Protein AF-A0A6P9AUV3-F1 (afdb_monomer_lite)

Secondary structure (DSSP, 8-state):
--TTTTHHHHHHHHHHHHHTTS-------------HHHHHHHHHHHHHHHHHTTT--HHHHGGGHHHHHHHHHHHH--S---HHHHHHHHHHHHHHHHHHHHTT-S--B-TTHHHHHHHHHHHHHT--SSHHHHHHHHHHHHHHHHHTTSBSPPPHHHHHHHHHHHHHHHHTSPP--------S-HHHHHHHHHHHHHHHHHHHHHHHHHHHHS-SHHHHHHHHHHHGGGGG-SSHHHHHHHHHHHHHHHHHHHHH----

Radius of gyration: 20.47 Å; chains: 1; bounding box: 52×48×57 Å

Structure (mmCIF, N/CA/C/O backbone):
data_AF-A0A6P9AUV3-F1
#
_entry.id   AF-A0A6P9AUV3-F1
#
loop_
_atom_site.group_PDB
_atom_site.id
_atom_site.type_symbol
_atom_site.label_atom_id
_atom_site.label_alt_id
_atom_site.label_comp_id
_atom_site.label_asym_id
_atom_site.label_entity_id
_atom_site.label_seq_id
_atom_site.pdbx_PDB_ins_code
_atom_site.Cartn_x
_atom_site.Cartn_y
_atom_site.Cartn_z
_atom_site.occupancy
_atom_site.B_iso_or_equiv
_atom_site.auth_seq_id
_atom_site.auth_comp_id
_atom_site.auth_asym_id
_atom_site.auth_atom_id
_atom_site.pdbx_PDB_model_num
ATOM 1 N N . MET A 1 1 ? -21.462 -16.518 15.913 1.00 42.53 1 MET A N 1
ATOM 2 C CA . MET A 1 1 ? -22.377 -15.379 15.679 1.00 42.53 1 MET A CA 1
ATOM 3 C C . MET A 1 1 ? -22.571 -14.460 16.889 1.00 42.53 1 MET A C 1
ATOM 5 O O . MET A 1 1 ? -23.039 -13.360 16.674 1.00 42.53 1 MET A O 1
ATOM 9 N N . VAL A 1 2 ? -22.185 -14.830 18.122 1.00 44.25 2 VAL A N 1
ATOM 10 C CA . VAL A 1 2 ? -22.390 -13.978 19.323 1.00 44.25 2 VAL A CA 1
ATOM 11 C C . VAL A 1 2 ? -21.278 -12.927 19.534 1.00 44.25 2 VAL A C 1
ATOM 13 O O . VAL A 1 2 ? -21.479 -11.948 20.236 1.00 44.25 2 VAL A O 1
ATOM 16 N N . ALA A 1 3 ? -20.114 -13.081 18.890 1.00 48.34 3 ALA A N 1
ATOM 17 C CA . ALA A 1 3 ? -18.963 -12.196 19.107 1.00 48.34 3 ALA A CA 1
ATOM 18 C C . ALA A 1 3 ? -19.133 -10.762 18.556 1.00 48.34 3 ALA A C 1
ATOM 20 O O . ALA A 1 3 ? -18.454 -9.861 19.034 1.00 48.34 3 ALA A O 1
ATOM 21 N N . PHE A 1 4 ? -20.030 -10.535 17.586 1.00 56.06 4 PHE A N 1
ATOM 22 C CA . PHE A 1 4 ? -20.146 -9.236 16.901 1.00 56.06 4 PHE A CA 1
ATOM 23 C C . PHE A 1 4 ? -21.114 -8.254 17.556 1.00 56.06 4 PHE A C 1
ATOM 25 O O . PHE A 1 4 ? -20.989 -7.057 17.327 1.00 56.06 4 PHE A O 1
ATOM 32 N N . CYS A 1 5 ? -22.006 -8.721 18.435 1.00 60.81 5 CYS A N 1
ATOM 33 C CA . CYS A 1 5 ? -22.911 -7.836 19.172 1.00 60.81 5 CYS A CA 1
ATOM 34 C C . CYS A 1 5 ? -22.163 -6.897 20.132 1.00 60.81 5 CYS A C 1
ATOM 36 O O . CYS A 1 5 ? -22.656 -5.814 20.418 1.00 60.81 5 CYS A O 1
ATOM 38 N N . HIS A 1 6 ? -20.967 -7.292 20.581 1.00 71.31 6 HIS A N 1
ATOM 39 C CA . HIS A 1 6 ? -20.165 -6.544 21.553 1.00 71.31 6 HIS A CA 1
ATOM 40 C C . HIS A 1 6 ? -19.082 -5.664 20.921 1.00 71.31 6 HIS A C 1
ATOM 42 O O . HIS A 1 6 ? -18.283 -5.052 21.627 1.00 71.31 6 HIS A O 1
ATOM 48 N N . LEU A 1 7 ? -19.014 -5.606 19.587 1.00 78.00 7 LEU A N 1
ATOM 49 C CA . LEU A 1 7 ? -17.967 -4.865 18.890 1.00 78.00 7 LEU A CA 1
ATOM 50 C C . LEU A 1 7 ? -17.960 -3.362 19.249 1.00 78.00 7 LEU A C 1
ATOM 52 O O . LEU A 1 7 ? -16.881 -2.858 19.554 1.00 78.00 7 LEU A O 1
ATOM 56 N N . PRO A 1 8 ? -19.105 -2.650 19.318 1.00 80.19 8 PRO A N 1
ATOM 57 C CA . PRO A 1 8 ? -19.121 -1.252 19.756 1.00 80.19 8 PRO A CA 1
ATOM 58 C C . PRO A 1 8 ? -18.608 -1.065 21.190 1.00 80.19 8 PRO A C 1
ATOM 60 O O . PRO A 1 8 ? -17.829 -0.156 21.453 1.00 80.19 8 PRO A O 1
ATOM 63 N N . GLU A 1 9 ? -18.983 -1.957 22.109 1.00 80.75 9 GLU A N 1
ATOM 64 C CA . GLU A 1 9 ? -18.570 -1.894 23.518 1.00 80.75 9 GLU A CA 1
ATOM 65 C C . GLU A 1 9 ? -17.063 -2.138 23.676 1.00 80.75 9 GLU A C 1
ATOM 67 O O . GLU A 1 9 ? -16.396 -1.457 24.453 1.00 80.75 9 GLU A O 1
ATOM 72 N N . ILE A 1 10 ? -16.501 -3.067 22.895 1.00 82.56 10 ILE A N 1
ATOM 73 C CA . ILE A 1 10 ? -15.054 -3.305 22.844 1.00 82.56 10 ILE A CA 1
ATOM 74 C C . ILE A 1 10 ? -14.325 -2.055 22.341 1.00 82.56 10 ILE A C 1
ATOM 76 O O . ILE A 1 10 ? -13.297 -1.686 22.906 1.00 82.56 10 ILE A O 1
ATOM 80 N N . LEU A 1 11 ? -14.841 -1.400 21.297 1.00 82.38 11 LEU A N 1
ATOM 81 C CA . LEU A 1 11 ? -14.224 -0.192 20.746 1.00 82.38 11 LEU A CA 1
ATOM 82 C C . LEU A 1 11 ? -14.247 0.969 21.744 1.00 82.38 11 LEU A C 1
ATOM 84 O O . LEU A 1 11 ? -13.236 1.654 21.869 1.00 82.38 11 LEU A O 1
ATOM 88 N N . GLU A 1 12 ? -15.334 1.148 22.496 1.00 84.00 12 GLU A N 1
ATOM 89 C CA . GLU A 1 12 ? -15.397 2.158 23.561 1.00 84.00 12 GLU A CA 1
ATOM 90 C C . GLU A 1 12 ? -14.357 1.892 24.657 1.00 84.00 12 GLU A C 1
ATOM 92 O O . GLU A 1 12 ? -13.597 2.790 25.013 1.00 84.00 12 GLU A O 1
ATOM 97 N N . VAL A 1 13 ? -14.217 0.645 25.124 1.00 83.31 13 VAL A N 1
ATOM 98 C CA . VAL A 1 13 ? -13.195 0.290 26.129 1.00 83.31 13 VAL A CA 1
ATOM 99 C C . VAL A 1 13 ? -11.775 0.533 25.607 1.00 83.31 13 VAL A C 1
ATOM 101 O O . VAL A 1 13 ? -10.914 1.031 26.338 1.00 83.31 13 VAL A O 1
ATOM 104 N N . LEU A 1 14 ? -11.503 0.197 24.341 1.00 83.75 14 LEU A N 1
ATOM 105 C CA . LEU A 1 14 ? -10.200 0.460 23.725 1.00 83.75 14 LEU A CA 1
ATOM 106 C C . LEU A 1 14 ? -9.928 1.965 23.606 1.00 83.75 14 LEU A C 1
ATOM 108 O O . LEU A 1 14 ? -8.799 2.405 23.844 1.00 83.75 14 LEU A O 1
ATOM 112 N N . LYS A 1 15 ? -10.955 2.753 23.283 1.00 82.44 15 LYS A N 1
ATOM 113 C CA . LYS A 1 15 ? -10.867 4.206 23.142 1.00 82.44 15 LYS A CA 1
ATOM 114 C C . LYS A 1 15 ? -10.626 4.886 24.486 1.00 82.44 15 LYS A C 1
ATOM 116 O O . LYS A 1 15 ? -9.736 5.727 24.607 1.00 82.44 15 LYS A O 1
ATOM 121 N N . GLU A 1 16 ? -11.339 4.471 25.530 1.00 82.12 16 GLU A N 1
ATOM 122 C CA . GLU A 1 16 ? -11.089 4.920 26.901 1.00 82.12 16 GLU A CA 1
ATOM 123 C C . GLU A 1 16 ? -9.656 4.600 27.345 1.00 82.12 16 GLU A C 1
ATOM 125 O O . GLU A 1 16 ? -8.968 5.462 27.898 1.00 82.12 16 GLU A O 1
ATOM 130 N N . ALA A 1 17 ? -9.167 3.390 27.052 1.00 77.88 17 ALA A N 1
ATOM 131 C CA . ALA A 1 17 ? -7.799 2.987 27.371 1.00 77.88 17 ALA A CA 1
ATOM 132 C C . ALA A 1 17 ? -6.740 3.831 26.633 1.00 77.88 17 ALA A C 1
ATOM 134 O O . ALA A 1 17 ? -5.686 4.120 27.211 1.00 77.88 17 ALA A O 1
ATOM 135 N N . GLY A 1 18 ? -7.021 4.244 25.392 1.00 75.56 18 GLY A N 1
ATOM 136 C CA . GLY A 1 18 ? -6.184 5.159 24.612 1.00 75.56 18 GLY A CA 1
ATOM 137 C C . GLY A 1 18 ? -6.171 6.582 25.181 1.00 75.56 18 GLY A C 1
ATOM 138 O O . GLY A 1 18 ? -5.103 7.142 25.444 1.00 75.56 18 GLY A O 1
ATOM 139 N N . HIS A 1 19 ? -7.347 7.159 25.446 1.00 72.56 19 HIS A N 1
ATOM 140 C CA . HIS A 1 19 ? -7.484 8.546 25.906 1.00 72.56 19 HIS A CA 1
ATOM 141 C C . HIS A 1 19 ? -7.088 8.774 27.366 1.00 72.56 19 HIS A C 1
ATOM 143 O O . HIS A 1 19 ? -6.576 9.847 27.687 1.00 72.56 19 HIS A O 1
ATOM 149 N N . PHE A 1 20 ? -7.271 7.793 28.257 1.00 56.53 20 PHE A N 1
ATOM 150 C CA . PHE A 1 20 ? -6.869 7.916 29.666 1.00 56.53 20 PHE A CA 1
ATOM 151 C C . PHE A 1 20 ? -5.374 8.242 29.823 1.00 56.53 20 PHE A C 1
ATOM 153 O O . PHE A 1 20 ? -4.950 8.765 30.853 1.00 56.53 20 PHE A O 1
ATOM 160 N N . ARG A 1 21 ? -4.561 7.932 28.807 1.00 55.53 21 ARG A N 1
ATOM 161 C CA . ARG A 1 21 ? -3.104 8.059 28.869 1.00 55.53 21 ARG A CA 1
ATOM 162 C C . ARG A 1 21 ? -2.503 9.127 27.968 1.00 55.53 21 ARG A C 1
ATOM 164 O O . ARG A 1 21 ? -1.293 9.322 28.050 1.00 55.53 21 ARG A O 1
ATOM 171 N N . GLN A 1 22 ? -3.298 9.852 27.175 1.00 55.84 22 GLN A N 1
ATOM 172 C CA . GLN A 1 22 ? -2.811 11.101 26.589 1.00 55.84 22 GLN A CA 1
ATOM 173 C C . GLN A 1 22 ? -2.635 12.112 27.738 1.00 55.84 22 GLN A C 1
ATOM 175 O O . GLN A 1 22 ? -3.613 12.422 28.426 1.00 55.84 22 GLN A O 1
ATOM 180 N N . PRO A 1 23 ? -1.413 12.598 28.027 1.00 46.47 23 PRO A N 1
ATOM 181 C CA . PRO A 1 23 ? -1.212 13.503 29.147 1.00 46.47 23 PRO A CA 1
ATOM 182 C C . PRO A 1 23 ? -1.990 14.797 28.893 1.00 46.47 23 PRO A C 1
ATOM 184 O O . PRO A 1 23 ? -1.635 15.591 28.025 1.00 46.47 23 PRO A O 1
ATOM 187 N N . LYS A 1 24 ? -3.037 15.046 29.688 1.00 44.06 24 LYS A N 1
ATOM 188 C CA . LYS A 1 24 ? -3.626 16.383 29.851 1.00 44.06 24 LYS A CA 1
ATOM 189 C C . LYS A 1 24 ? -2.626 17.256 30.620 1.00 44.06 24 LYS A C 1
ATOM 191 O O . LYS A 1 24 ? -2.822 17.528 31.800 1.00 44.06 24 LYS A O 1
ATOM 196 N N . ALA A 1 25 ? -1.508 17.625 30.000 1.00 43.66 25 ALA A N 1
ATOM 197 C CA . ALA A 1 25 ? -0.517 18.500 30.617 1.00 43.66 25 ALA A CA 1
ATOM 198 C C . ALA A 1 25 ? -0.838 19.974 30.283 1.00 43.66 25 ALA A C 1
ATOM 200 O O . ALA A 1 25 ? -0.868 20.323 29.105 1.00 43.66 25 ALA A O 1
ATOM 201 N N . PRO A 1 26 ? -1.049 20.861 31.278 1.00 44.00 26 PRO A N 1
ATOM 202 C CA . PRO A 1 26 ? -1.337 22.283 31.050 1.00 44.00 26 PRO A CA 1
ATOM 203 C C . PRO A 1 26 ? -0.117 23.146 30.679 1.00 44.00 26 PRO A C 1
ATOM 205 O O . PRO A 1 26 ? -0.248 24.366 30.634 1.00 44.00 26 PRO A O 1
ATOM 208 N N . PHE A 1 27 ? 1.072 22.571 30.459 1.00 44.00 27 PHE A N 1
ATOM 209 C CA . PHE A 1 27 ? 2.311 23.350 30.353 1.00 44.00 27 PHE A CA 1
ATOM 210 C C . PHE A 1 27 ? 3.175 22.945 29.150 1.00 44.00 27 PHE A C 1
ATOM 212 O O . PHE A 1 27 ? 3.490 21.763 29.004 1.00 44.00 27 PHE A O 1
ATOM 219 N N . PRO A 1 28 ? 3.602 23.905 28.304 1.00 48.97 28 PRO A N 1
ATOM 220 C CA . PRO A 1 28 ? 4.441 23.638 27.148 1.00 48.97 28 PRO A CA 1
ATOM 221 C C . PRO A 1 28 ? 5.920 23.822 27.502 1.00 48.97 28 PRO A C 1
ATOM 223 O O . PRO A 1 28 ? 6.511 24.824 27.123 1.00 48.97 28 PRO A O 1
ATOM 226 N N . LEU A 1 29 ? 6.540 22.883 28.216 1.00 45.41 29 LEU A N 1
ATOM 227 C CA . LEU A 1 29 ? 8.003 22.792 28.268 1.00 45.41 29 LEU A CA 1
ATOM 228 C C . LEU A 1 29 ? 8.439 21.345 28.528 1.00 45.41 29 LEU A C 1
ATOM 230 O O . LEU A 1 29 ? 7.928 20.690 29.426 1.00 45.41 29 LEU A O 1
ATOM 234 N N . GLU A 1 30 ? 9.411 20.914 27.720 1.00 39.19 30 GLU A N 1
ATOM 235 C CA . GLU A 1 30 ? 10.104 19.618 27.698 1.00 39.19 30 GLU A CA 1
ATOM 236 C C . GLU A 1 30 ? 9.372 18.475 26.979 1.00 39.19 30 GLU A C 1
ATOM 238 O O . GLU A 1 30 ? 8.413 17.875 27.456 1.00 39.19 30 GLU A O 1
ATOM 243 N N . ALA A 1 31 ? 9.888 18.156 25.786 1.00 44.44 31 ALA A N 1
ATOM 244 C CA . ALA A 1 31 ? 9.521 16.984 25.006 1.00 44.44 31 ALA A CA 1
ATOM 245 C C . ALA A 1 31 ? 9.742 15.720 25.849 1.00 44.44 31 ALA A C 1
ATOM 247 O O . ALA A 1 31 ? 10.865 15.230 25.977 1.00 44.44 31 ALA A O 1
ATOM 248 N N . THR A 1 32 ? 8.666 15.214 26.446 1.00 53.16 32 THR A N 1
ATOM 249 C CA . THR A 1 32 ? 8.691 14.002 27.257 1.00 53.16 32 THR A CA 1
ATOM 250 C C . THR A 1 32 ? 9.142 12.847 26.367 1.00 53.16 32 THR A C 1
ATOM 252 O O . THR A 1 32 ? 8.529 12.562 25.338 1.00 53.16 32 THR A O 1
ATOM 255 N N . ILE A 1 33 ? 10.262 12.212 26.716 1.00 57.78 33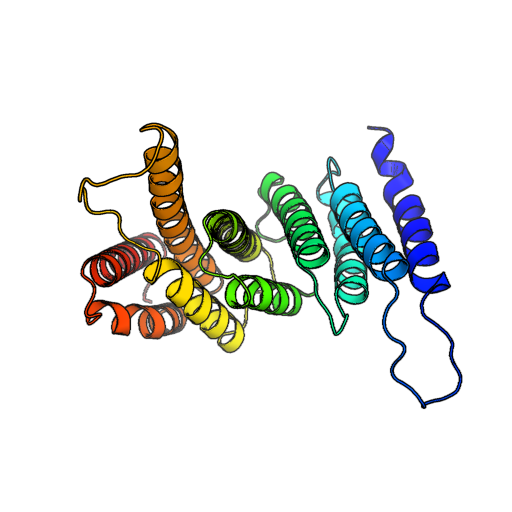 ILE A N 1
ATOM 256 C CA . ILE A 1 33 ? 10.730 11.004 26.034 1.00 57.78 33 ILE A CA 1
ATOM 257 C C . ILE A 1 33 ? 9.653 9.936 26.238 1.00 57.78 33 ILE A C 1
ATOM 259 O O . ILE A 1 33 ? 9.452 9.482 27.361 1.00 57.78 33 ILE A O 1
ATOM 263 N N . GLU A 1 34 ? 8.968 9.552 25.158 1.00 63.72 34 GLU A N 1
ATOM 264 C CA . GLU A 1 34 ? 7.930 8.516 25.189 1.00 63.72 34 GLU A CA 1
ATOM 265 C C . GLU A 1 34 ? 8.476 7.234 25.832 1.00 63.72 34 GLU A C 1
ATOM 267 O O . GLU A 1 34 ? 9.511 6.700 25.400 1.00 63.72 34 GLU A O 1
ATOM 272 N N . THR A 1 35 ? 7.793 6.747 26.869 1.00 74.81 35 THR A N 1
ATOM 273 C CA . THR A 1 35 ? 8.267 5.599 27.647 1.00 74.81 35 THR A CA 1
ATOM 274 C C . THR A 1 35 ? 8.149 4.301 26.838 1.00 74.81 35 THR A C 1
ATOM 276 O O . THR A 1 35 ? 7.255 4.131 26.009 1.00 74.81 35 THR A O 1
ATOM 279 N N . LEU A 1 36 ? 9.025 3.316 27.088 1.00 73.25 36 LEU A N 1
ATOM 280 C CA . LEU A 1 36 ? 8.909 1.987 26.454 1.00 73.25 36 LEU A CA 1
ATOM 281 C C . LEU A 1 36 ? 7.546 1.323 26.735 1.00 73.25 36 LEU A C 1
ATOM 283 O O . LEU A 1 36 ? 7.058 0.538 25.922 1.00 73.25 36 LEU A O 1
ATOM 287 N N . SER A 1 37 ? 6.929 1.636 27.878 1.00 78.19 37 SER A N 1
ATOM 288 C CA . SER A 1 37 ? 5.571 1.212 28.223 1.00 78.19 37 SER A CA 1
ATOM 289 C C . SER A 1 37 ? 4.508 1.846 27.330 1.00 78.19 37 SER A C 1
ATOM 291 O O . SER A 1 37 ? 3.649 1.121 26.837 1.00 78.19 37 SER A O 1
ATOM 293 N N . GLU A 1 38 ? 4.574 3.155 27.076 1.00 79.69 38 GLU A N 1
ATOM 294 C CA . GLU A 1 38 ? 3.642 3.852 26.177 1.00 79.69 38 GLU A CA 1
ATOM 295 C C . GLU A 1 38 ? 3.690 3.272 24.763 1.00 79.69 38 GLU A C 1
ATOM 297 O O . GLU A 1 38 ? 2.648 2.924 24.210 1.00 79.69 38 GLU A O 1
ATOM 302 N N . ARG A 1 39 ? 4.891 3.033 24.220 1.00 80.75 39 ARG A N 1
ATOM 303 C CA . ARG A 1 39 ? 5.038 2.429 22.882 1.00 80.75 39 ARG A CA 1
ATOM 304 C C . ARG A 1 39 ? 4.411 1.043 22.783 1.00 80.75 39 ARG A C 1
ATOM 306 O O . ARG A 1 39 ? 3.737 0.728 21.800 1.00 80.75 39 ARG A O 1
ATOM 313 N N . ARG 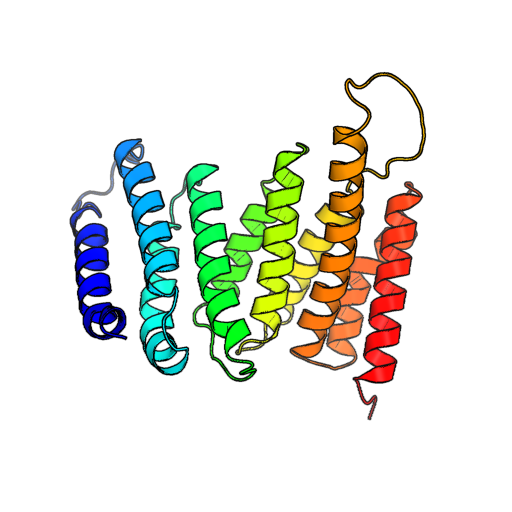A 1 40 ? 4.603 0.204 23.806 1.00 84.50 40 ARG A N 1
ATOM 314 C CA . ARG A 1 40 ? 3.986 -1.132 23.867 1.00 84.50 40 ARG A CA 1
ATOM 315 C C . ARG A 1 40 ? 2.466 -1.052 23.942 1.00 84.50 40 ARG A C 1
ATOM 317 O O . ARG A 1 40 ? 1.795 -1.856 23.298 1.00 84.50 40 ARG A O 1
ATOM 324 N N . ILE A 1 41 ? 1.933 -0.089 24.692 1.00 86.88 41 ILE A N 1
ATOM 325 C CA . ILE A 1 41 ? 0.489 0.141 24.794 1.00 86.88 41 ILE A CA 1
ATOM 326 C C . ILE A 1 41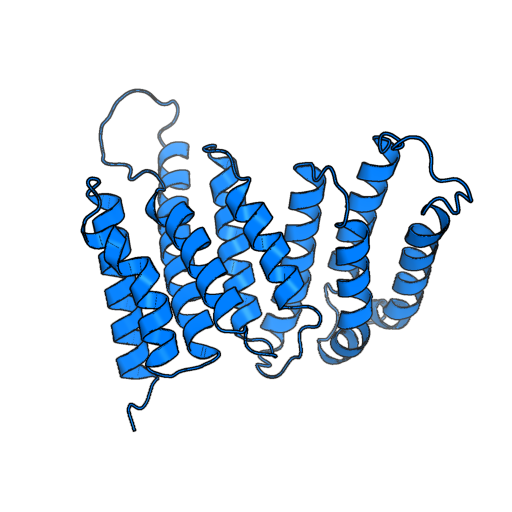 ? -0.071 0.562 23.434 1.00 86.88 41 ILE A C 1
ATOM 328 O O . ILE A 1 41 ? -0.970 -0.115 22.948 1.00 86.88 41 ILE A O 1
ATOM 332 N N . ARG A 1 42 ? 0.511 1.570 22.767 1.00 89.00 42 ARG A N 1
ATOM 333 C CA . ARG A 1 42 ? 0.099 1.999 21.413 1.00 89.00 42 ARG A CA 1
ATOM 334 C C . ARG A 1 42 ? 0.105 0.844 20.417 1.00 89.00 42 ARG A C 1
ATOM 336 O O . ARG A 1 42 ? -0.882 0.596 19.734 1.00 89.00 42 ARG A O 1
ATOM 343 N N . THR A 1 43 ? 1.199 0.082 20.392 1.00 90.50 43 THR A N 1
ATOM 344 C CA . THR A 1 43 ? 1.342 -1.108 19.536 1.00 90.50 43 THR A CA 1
ATOM 345 C C . THR A 1 43 ? 0.227 -2.124 19.803 1.00 90.50 43 THR A C 1
ATOM 347 O O . THR A 1 43 ? -0.338 -2.687 18.867 1.00 90.50 43 THR A O 1
ATOM 350 N N . THR A 1 44 ? -0.108 -2.350 21.077 1.00 91.69 44 THR A N 1
ATOM 351 C CA . THR A 1 44 ? -1.175 -3.276 21.481 1.00 91.69 44 THR A CA 1
ATOM 352 C C . THR A 1 44 ? -2.548 -2.753 21.070 1.00 91.69 44 THR A C 1
ATOM 354 O O . THR A 1 44 ? -3.314 -3.508 20.482 1.00 91.69 44 THR A O 1
ATOM 357 N N . LEU A 1 45 ? -2.836 -1.470 21.306 1.00 92.19 45 LEU A N 1
ATOM 358 C CA . LEU A 1 45 ? -4.097 -0.832 20.922 1.00 92.19 45 LEU A CA 1
ATOM 359 C C . LEU A 1 45 ? -4.327 -0.918 19.412 1.00 92.19 45 LEU A C 1
ATOM 361 O O . LEU A 1 45 ? -5.372 -1.401 18.990 1.00 92.19 45 LEU A O 1
ATOM 365 N N . ILE A 1 46 ? -3.326 -0.551 18.604 1.00 93.88 46 ILE A N 1
ATOM 366 C CA . ILE A 1 46 ? -3.390 -0.656 17.138 1.00 93.88 46 ILE A CA 1
ATOM 367 C C . ILE A 1 46 ? -3.754 -2.086 16.717 1.00 93.88 46 ILE A C 1
ATOM 369 O O . ILE A 1 46 ? -4.680 -2.282 15.931 1.00 93.88 46 ILE A O 1
ATOM 373 N N . LEU A 1 47 ? -3.078 -3.093 17.284 1.00 93.38 47 LEU A N 1
ATOM 374 C CA . LEU A 1 47 ? -3.385 -4.495 16.999 1.00 93.38 47 LEU A CA 1
ATOM 375 C C . LEU A 1 47 ? -4.801 -4.881 17.436 1.00 93.38 47 LEU A C 1
ATOM 377 O O . LEU A 1 47 ? -5.470 -5.595 16.695 1.00 93.38 47 LEU A O 1
ATOM 381 N N . CYS A 1 48 ? -5.270 -4.429 18.600 1.00 91.69 48 CYS A N 1
ATOM 382 C CA . CYS A 1 48 ? -6.628 -4.689 19.075 1.00 91.69 48 CYS A CA 1
ATOM 383 C C . CYS A 1 48 ? -7.681 -4.125 18.114 1.00 91.69 48 CYS A C 1
ATOM 385 O O . CYS A 1 48 ? -8.610 -4.851 17.766 1.00 91.69 48 CYS A O 1
ATOM 387 N N . TYR A 1 49 ? -7.498 -2.904 17.606 1.00 92.06 49 TYR A N 1
ATOM 388 C CA . TYR A 1 49 ? -8.372 -2.327 16.580 1.00 92.06 49 TYR A CA 1
ATOM 389 C C . TYR A 1 49 ? -8.379 -3.150 15.289 1.00 92.06 49 TYR A C 1
ATOM 391 O O . TYR A 1 49 ? -9.442 -3.453 14.749 1.00 92.06 49 TYR A O 1
ATOM 399 N N . GLY A 1 50 ? -7.207 -3.595 14.826 1.00 90.44 50 GLY A N 1
ATOM 400 C CA . GLY A 1 50 ? -7.114 -4.510 13.689 1.00 90.44 50 GLY A CA 1
ATOM 401 C C . GLY A 1 50 ? -7.802 -5.859 13.937 1.00 90.44 50 GLY A C 1
ATOM 402 O O . GLY A 1 50 ? -8.406 -6.420 13.030 1.00 90.44 50 GLY A O 1
ATOM 403 N N . GLN A 1 51 ? -7.728 -6.404 15.154 1.00 89.50 51 GLN A N 1
ATOM 404 C CA . GLN A 1 51 ? -8.366 -7.678 15.519 1.00 89.50 51 GLN A CA 1
ATOM 405 C C . GLN A 1 51 ? -9.882 -7.550 15.654 1.00 89.50 51 GLN A C 1
ATOM 407 O O . GLN A 1 51 ? -10.592 -8.496 15.324 1.00 89.50 51 GLN A O 1
ATOM 412 N N . ALA A 1 52 ? -10.377 -6.388 16.079 1.00 86.31 52 ALA A N 1
ATOM 413 C CA . ALA A 1 52 ? -11.799 -6.124 16.267 1.00 86.31 52 ALA A CA 1
ATOM 414 C C . ALA A 1 52 ? -12.609 -6.322 14.970 1.00 86.31 52 ALA A C 1
ATOM 416 O O . ALA A 1 52 ? -13.757 -6.756 15.012 1.00 86.31 52 ALA A O 1
ATOM 417 N N . VAL A 1 53 ? -11.993 -6.083 13.806 1.00 84.38 53 VAL A N 1
ATOM 418 C CA . VAL A 1 53 ? -12.639 -6.290 12.501 1.00 84.38 53 VAL A CA 1
ATOM 419 C C . VAL A 1 53 ? -12.577 -7.734 11.990 1.00 84.38 53 VAL A C 1
ATOM 421 O O . VAL A 1 53 ? -13.227 -8.063 10.996 1.00 84.38 53 VAL A O 1
ATOM 424 N N . LEU A 1 54 ? -11.801 -8.627 12.620 1.00 79.50 54 LEU A N 1
ATOM 425 C CA . LEU A 1 54 ? -11.698 -10.005 12.142 1.00 79.50 54 LEU A CA 1
ATOM 426 C C . LEU A 1 54 ? -12.969 -10.801 12.421 1.00 79.50 54 LEU A C 1
ATOM 428 O O . LEU A 1 54 ? -13.416 -10.955 13.553 1.00 79.50 54 LEU A O 1
ATOM 432 N N . GLY A 1 55 ? -13.500 -11.385 11.349 1.00 70.31 55 GLY A N 1
ATOM 433 C CA . GLY A 1 55 ? -14.695 -12.219 11.375 1.00 70.31 55 GLY A CA 1
ATOM 434 C C . GLY A 1 55 ? -16.005 -11.433 11.350 1.00 70.31 55 GLY A C 1
ATOM 435 O O . GLY A 1 55 ? -17.052 -12.073 11.239 1.00 70.31 55 GLY A O 1
ATOM 436 N N . ALA A 1 56 ? -15.959 -10.098 11.445 1.00 75.19 56 ALA A N 1
ATOM 437 C CA . ALA A 1 56 ? -17.145 -9.256 11.338 1.00 75.19 56 ALA A CA 1
ATOM 438 C C . ALA A 1 56 ? -17.692 -9.334 9.914 1.00 75.19 56 ALA A C 1
ATOM 440 O O . ALA A 1 56 ? -16.920 -9.391 8.951 1.00 75.19 56 ALA A O 1
ATOM 441 N N . GLN A 1 57 ? -19.019 -9.338 9.775 1.00 79.81 57 GLN A N 1
ATOM 442 C CA . GLN A 1 57 ? -19.618 -9.113 8.465 1.00 79.81 57 GLN A CA 1
ATOM 443 C C . GLN A 1 57 ? -19.301 -7.680 8.039 1.00 79.81 57 GLN A C 1
ATOM 445 O O . GLN A 1 57 ? -19.201 -6.776 8.874 1.00 79.81 57 GLN A O 1
ATOM 450 N N . VAL A 1 58 ? -19.095 -7.462 6.741 1.00 81.81 58 VAL A N 1
ATOM 451 C CA . VAL A 1 58 ? -18.667 -6.143 6.258 1.00 81.81 58 VAL A CA 1
ATOM 452 C C . VAL A 1 58 ? -19.743 -5.089 6.514 1.00 81.81 58 VAL A C 1
ATOM 454 O O . VAL A 1 58 ? -19.410 -3.942 6.784 1.00 81.81 58 VAL A O 1
ATOM 457 N N . GLU A 1 59 ? -21.012 -5.485 6.541 1.00 83.50 59 GLU A N 1
ATOM 458 C CA . GLU A 1 59 ? -22.157 -4.636 6.870 1.00 83.50 59 GLU A CA 1
ATOM 459 C C . GLU A 1 59 ? -22.075 -4.071 8.295 1.00 83.50 59 GLU A C 1
ATOM 461 O O . GLU A 1 59 ? -22.348 -2.889 8.493 1.00 83.50 59 GLU A O 1
ATOM 466 N N . ASP A 1 60 ? -21.640 -4.885 9.259 1.00 83.38 60 ASP A N 1
ATOM 467 C CA . ASP A 1 60 ? -21.484 -4.480 10.663 1.00 83.38 60 ASP A CA 1
ATOM 468 C C . ASP A 1 60 ? -20.189 -3.683 10.882 1.00 83.38 60 ASP A C 1
ATOM 470 O O . ASP A 1 60 ? -20.098 -2.832 11.766 1.00 83.38 60 ASP A O 1
ATOM 474 N N . MET A 1 61 ? -19.168 -3.959 10.068 1.00 85.75 61 MET A N 1
ATOM 475 C CA . MET A 1 61 ? -17.855 -3.326 10.165 1.00 85.75 61 MET A CA 1
ATOM 476 C C . MET A 1 61 ? -17.846 -1.909 9.581 1.00 85.75 61 MET A C 1
ATOM 478 O O . MET A 1 61 ? -17.216 -1.020 10.151 1.00 85.75 61 MET A O 1
ATOM 482 N N . VAL A 1 62 ? -18.516 -1.684 8.443 1.00 88.25 62 VAL A N 1
ATOM 483 C CA . VAL A 1 62 ? -18.483 -0.406 7.705 1.00 88.25 62 VAL A CA 1
ATOM 484 C C . VAL A 1 62 ? -18.835 0.811 8.575 1.00 88.25 62 VAL A C 1
ATOM 486 O O . VAL A 1 62 ? -18.075 1.778 8.522 1.00 88.25 62 VAL A O 1
ATOM 489 N N . PRO A 1 63 ? -19.891 0.790 9.414 1.00 89.12 63 PRO A N 1
ATOM 490 C CA . PRO A 1 63 ? -20.216 1.911 10.300 1.00 89.12 63 PRO A CA 1
ATOM 491 C C . PRO A 1 63 ? -19.123 2.237 11.327 1.00 89.12 63 PRO A C 1
ATOM 493 O O . PRO A 1 63 ? -19.055 3.358 11.820 1.00 89.12 63 PRO A O 1
ATOM 496 N N . LEU A 1 64 ? -18.274 1.262 11.661 1.00 89.69 64 LEU A N 1
ATOM 497 C CA . LEU A 1 64 ? -17.234 1.380 12.682 1.00 89.69 64 LEU A CA 1
ATOM 498 C C . LEU A 1 64 ? -15.859 1.711 12.093 1.00 89.69 64 LEU A C 1
ATOM 500 O O . LEU A 1 64 ? -14.951 2.069 12.842 1.00 89.69 64 LEU A O 1
ATOM 504 N N . LEU A 1 65 ? -15.694 1.602 10.769 1.00 90.94 65 LEU A N 1
ATOM 505 C CA . LEU A 1 65 ? -14.410 1.805 10.098 1.00 90.94 65 LEU A CA 1
ATOM 506 C C . LEU A 1 65 ? -13.799 3.168 10.390 1.00 90.94 65 LEU A C 1
ATOM 508 O O . LEU A 1 65 ? -12.592 3.246 10.588 1.00 90.94 65 LEU A O 1
ATOM 512 N N . ASP A 1 66 ? -14.616 4.217 10.420 1.00 92.69 66 ASP A N 1
ATOM 513 C CA . ASP A 1 66 ? -14.131 5.576 10.644 1.00 92.69 66 ASP A CA 1
ATOM 514 C C . ASP A 1 66 ? -13.512 5.723 12.037 1.00 92.69 66 ASP A C 1
ATOM 516 O O . ASP A 1 66 ? -12.359 6.131 12.170 1.00 92.69 66 ASP A O 1
ATOM 520 N N . ASN A 1 67 ? -14.224 5.249 13.064 1.00 91.69 67 ASN A N 1
ATOM 521 C CA . ASN A 1 67 ? -13.739 5.231 14.444 1.00 91.69 67 ASN A CA 1
ATOM 522 C C . ASN A 1 67 ? -12.463 4.389 14.585 1.00 91.69 67 ASN A C 1
ATOM 524 O O . ASN A 1 67 ? -11.489 4.831 15.188 1.00 91.69 67 ASN A O 1
ATOM 528 N N . ILE A 1 68 ? -12.456 3.184 14.007 1.00 92.62 68 ILE A N 1
ATOM 529 C CA . ILE A 1 68 ? -11.323 2.251 14.077 1.00 92.62 68 ILE A CA 1
ATOM 530 C C . ILE A 1 68 ? -10.082 2.846 13.405 1.00 92.62 68 ILE A C 1
ATOM 532 O O . ILE A 1 68 ? -8.990 2.801 13.968 1.00 92.62 68 ILE A O 1
ATOM 536 N N . ILE A 1 69 ? -10.231 3.387 12.194 1.00 94.81 69 ILE A N 1
ATOM 537 C CA . ILE A 1 69 ? -9.116 3.937 11.420 1.00 94.81 69 ILE A CA 1
ATOM 538 C C . ILE A 1 69 ? -8.594 5.219 12.063 1.00 94.81 69 ILE A C 1
ATOM 540 O O . ILE A 1 69 ? -7.379 5.350 12.206 1.00 94.81 69 ILE A O 1
ATOM 544 N N . SER A 1 70 ? -9.485 6.118 12.488 1.00 94.19 70 SER A N 1
ATOM 545 C CA . SER A 1 70 ? -9.113 7.355 13.183 1.00 94.19 70 SER A CA 1
ATOM 546 C C . SER A 1 70 ? -8.266 7.064 14.416 1.00 94.19 70 SER A C 1
ATOM 548 O O . SER A 1 70 ? -7.228 7.683 14.629 1.00 94.19 70 SER A O 1
ATOM 550 N N . GLU A 1 71 ? -8.659 6.061 15.195 1.00 92.44 71 GLU A N 1
ATOM 551 C CA . GLU A 1 71 ? -7.943 5.704 16.411 1.00 92.44 71 GLU A CA 1
ATOM 552 C C . GLU A 1 71 ? -6.621 4.977 16.122 1.00 92.44 71 GLU A C 1
ATOM 554 O O . GLU A 1 71 ? -5.612 5.250 16.767 1.00 92.44 71 GLU A O 1
ATOM 559 N N . ILE A 1 72 ? -6.557 4.115 15.099 1.00 94.69 72 ILE A N 1
ATOM 560 C CA . ILE A 1 72 ? -5.273 3.558 14.638 1.00 94.69 72 ILE A CA 1
ATOM 561 C C . ILE A 1 72 ? -4.311 4.684 14.233 1.00 94.69 72 ILE A C 1
ATOM 563 O O . ILE A 1 72 ? -3.128 4.620 14.574 1.00 94.69 72 ILE A O 1
ATOM 567 N N . LEU A 1 73 ? -4.799 5.696 13.512 1.00 94.94 73 LEU A N 1
ATOM 568 C CA . LEU A 1 73 ? -4.003 6.839 13.065 1.00 94.94 73 LEU A CA 1
ATOM 569 C C . LEU A 1 73 ? -3.536 7.708 14.240 1.00 94.94 73 LEU A C 1
ATOM 571 O O . LEU A 1 73 ? -2.354 8.052 14.283 1.00 94.94 73 LEU A O 1
ATOM 575 N N . ASP A 1 74 ? -4.393 7.992 15.224 1.00 91.75 74 ASP A N 1
ATOM 576 C CA . ASP A 1 74 ? -4.011 8.716 16.449 1.00 91.75 74 ASP A CA 1
ATOM 577 C C . ASP A 1 74 ? -2.915 7.967 17.221 1.00 91.75 74 ASP A C 1
ATOM 579 O O . ASP A 1 74 ? -1.859 8.520 17.545 1.00 91.75 74 ASP A O 1
ATOM 583 N N . GLN A 1 75 ? -3.100 6.660 17.427 1.00 90.12 75 GLN A N 1
ATOM 584 C CA . GLN A 1 75 ? -2.113 5.843 18.128 1.00 90.12 75 GLN A CA 1
ATOM 585 C C . GLN A 1 75 ? -0.789 5.744 17.355 1.00 90.12 75 GLN A C 1
ATOM 587 O O . GLN A 1 75 ? 0.276 5.693 17.977 1.00 90.12 75 GLN A O 1
ATOM 592 N N . TYR A 1 76 ? -0.836 5.750 16.019 1.00 92.00 76 TYR A N 1
ATOM 593 C CA . TYR A 1 76 ? 0.344 5.716 15.150 1.00 92.00 76 TYR A CA 1
ATOM 594 C C . TYR A 1 76 ? 1.048 7.075 15.011 1.00 92.00 76 TYR A C 1
ATOM 596 O O . TYR A 1 76 ? 2.225 7.124 14.640 1.00 92.00 76 TYR A O 1
ATOM 604 N N . SER A 1 77 ? 0.368 8.174 15.344 1.00 88.50 77 SER A N 1
ATOM 605 C CA . SER A 1 77 ? 0.873 9.549 15.271 1.00 88.50 77 SER A CA 1
ATOM 606 C C . SER A 1 77 ? 1.851 9.864 16.410 1.00 88.50 77 SER A C 1
ATOM 608 O O . SER A 1 77 ? 1.623 10.723 17.256 1.00 88.50 77 SER A O 1
ATOM 610 N N . THR A 1 78 ? 2.983 9.158 16.442 1.00 84.44 78 THR A N 1
ATOM 611 C CA . THR A 1 78 ? 4.134 9.455 17.308 1.00 84.44 78 THR A CA 1
ATOM 612 C C . THR A 1 78 ? 5.344 9.861 16.472 1.00 84.44 78 THR A C 1
ATOM 614 O O . THR A 1 78 ? 5.513 9.446 15.323 1.00 84.44 78 THR A O 1
ATOM 617 N N . ARG A 1 79 ? 6.225 10.674 17.064 1.00 78.12 79 ARG A N 1
ATOM 618 C CA . ARG A 1 79 ? 7.471 11.134 16.438 1.00 78.12 79 ARG A CA 1
ATOM 619 C C . ARG A 1 79 ? 8.496 10.007 16.272 1.00 78.12 79 ARG A C 1
ATOM 621 O O . ARG A 1 79 ? 9.370 10.117 15.419 1.00 78.12 79 ARG A O 1
ATOM 628 N N . ASN A 1 80 ? 8.424 8.953 17.090 1.00 79.38 80 ASN A N 1
ATOM 629 C CA . ASN A 1 80 ? 9.363 7.833 17.045 1.00 79.38 80 ASN A CA 1
ATOM 630 C C . ASN A 1 80 ? 8.639 6.523 16.718 1.00 79.38 80 ASN A C 1
ATOM 632 O O . ASN A 1 80 ? 8.232 5.778 17.610 1.00 79.38 80 ASN A O 1
ATOM 636 N N . LYS A 1 81 ? 8.484 6.254 15.421 1.00 84.88 81 LYS A N 1
ATOM 637 C CA . LYS A 1 81 ? 7.854 5.035 14.909 1.00 84.88 81 LYS A CA 1
ATOM 638 C C . LYS A 1 81 ? 8.888 3.916 14.856 1.00 84.88 81 LYS A C 1
ATOM 640 O O . LYS A 1 81 ? 9.632 3.784 13.885 1.00 84.88 81 LYS A O 1
ATOM 645 N N . ASP A 1 82 ? 8.952 3.118 15.916 1.00 85.50 82 ASP A N 1
ATOM 646 C CA . ASP A 1 82 ? 9.800 1.930 15.922 1.00 85.50 82 ASP A CA 1
ATOM 647 C C . ASP A 1 82 ? 9.244 0.819 15.007 1.00 85.50 82 ASP A C 1
ATOM 649 O O . ASP A 1 82 ? 8.110 0.860 14.521 1.00 85.50 82 ASP A O 1
ATOM 653 N N . GLU A 1 83 ? 10.064 -0.200 14.746 1.00 85.62 83 GLU A N 1
ATOM 654 C CA . GLU A 1 83 ? 9.682 -1.319 13.876 1.00 85.62 83 GLU A CA 1
ATOM 655 C C . GLU A 1 83 ? 8.476 -2.109 14.410 1.00 85.62 83 GLU A C 1
ATOM 657 O O . GLU A 1 83 ? 7.704 -2.669 13.626 1.00 85.62 83 GLU A O 1
ATOM 662 N N . GLY A 1 84 ? 8.288 -2.145 15.734 1.00 87.81 84 GLY A N 1
ATOM 663 C CA . GLY A 1 84 ? 7.145 -2.800 16.367 1.00 87.81 84 GLY A CA 1
ATOM 664 C C . GLY A 1 84 ? 5.842 -2.085 16.027 1.00 87.81 84 GLY A C 1
ATOM 665 O O . GLY A 1 84 ? 4.887 -2.725 15.581 1.00 87.81 84 GLY A O 1
ATOM 666 N N . LEU A 1 85 ? 5.841 -0.759 16.147 1.00 89.94 85 LEU A N 1
ATOM 667 C CA . LEU A 1 85 ? 4.702 0.091 15.842 1.00 89.94 85 LEU A CA 1
ATOM 668 C C . LEU A 1 85 ? 4.347 0.052 14.349 1.00 89.94 85 LEU A C 1
ATOM 670 O O . LEU A 1 85 ? 3.185 -0.162 14.008 1.00 89.94 85 LEU A O 1
ATOM 674 N N . LYS A 1 86 ? 5.338 0.158 13.451 1.00 90.19 86 LYS A N 1
ATOM 675 C CA . LYS A 1 86 ? 5.133 0.011 11.993 1.00 90.19 86 LYS A CA 1
ATOM 676 C C . LYS A 1 86 ? 4.540 -1.346 11.631 1.00 90.19 86 LYS A C 1
ATOM 678 O O . LYS A 1 86 ? 3.622 -1.435 10.818 1.00 90.19 86 LYS A O 1
ATOM 683 N N . THR A 1 87 ? 5.043 -2.414 12.253 1.00 90.25 87 THR A N 1
ATOM 684 C CA . THR A 1 87 ? 4.541 -3.775 12.028 1.00 90.25 87 THR A CA 1
ATOM 685 C C . THR A 1 87 ? 3.101 -3.924 12.516 1.00 90.25 87 THR A C 1
ATOM 687 O O . THR A 1 87 ? 2.283 -4.538 11.828 1.00 90.25 87 THR A O 1
ATOM 690 N N . ALA A 1 88 ? 2.771 -3.369 13.685 1.00 92.81 88 ALA A N 1
ATOM 691 C CA . ALA A 1 88 ? 1.411 -3.374 14.217 1.00 92.81 88 ALA A CA 1
ATOM 692 C C . ALA A 1 88 ? 0.444 -2.588 13.329 1.00 92.81 88 ALA A C 1
ATOM 694 O O . ALA A 1 88 ? -0.629 -3.101 13.003 1.00 92.81 88 ALA A O 1
ATOM 695 N N . PHE A 1 89 ? 0.851 -1.400 12.880 1.00 94.81 89 PHE A N 1
ATOM 696 C CA . PHE A 1 89 ? 0.102 -0.591 11.925 1.00 94.81 89 PHE A CA 1
ATOM 697 C C . PHE A 1 89 ? -0.177 -1.378 10.643 1.00 94.81 89 PHE A C 1
ATOM 699 O O . PHE A 1 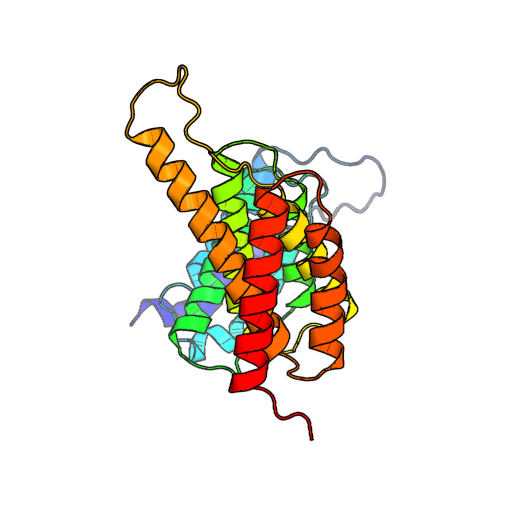89 ? -1.336 -1.632 10.317 1.00 94.81 89 PHE A O 1
ATOM 706 N N . MET A 1 90 ? 0.870 -1.882 9.982 1.00 94.62 90 MET A N 1
ATOM 707 C CA . MET A 1 90 ? 0.732 -2.667 8.755 1.00 94.62 90 MET A CA 1
ATOM 708 C C . MET A 1 90 ? -0.197 -3.867 8.932 1.00 94.62 90 MET A C 1
ATOM 710 O O . MET A 1 90 ? -1.091 -4.075 8.116 1.00 94.62 90 MET A O 1
ATOM 714 N N . ARG A 1 91 ? -0.035 -4.648 10.008 1.00 94.00 91 ARG A N 1
ATOM 715 C CA . ARG A 1 91 ? -0.909 -5.799 10.288 1.00 94.00 91 ARG A CA 1
ATOM 716 C C . ARG A 1 91 ? -2.371 -5.393 10.420 1.00 94.00 91 ARG A C 1
ATOM 718 O O . ARG A 1 91 ? -3.225 -6.057 9.841 1.00 94.00 91 ARG A O 1
ATOM 725 N N . SER A 1 92 ? -2.643 -4.305 11.127 1.00 95.19 92 SER A N 1
ATOM 726 C CA . SER A 1 92 ? -4.008 -3.843 11.384 1.00 95.19 92 SER A CA 1
ATOM 727 C C . SER A 1 92 ? -4.685 -3.368 10.100 1.00 95.19 92 SER A C 1
ATOM 729 O O . SER A 1 92 ? -5.794 -3.804 9.796 1.00 95.19 92 SER A O 1
ATOM 731 N N . ILE A 1 93 ? -3.980 -2.595 9.266 1.00 95.56 93 ILE A N 1
ATOM 732 C CA . ILE A 1 93 ? -4.509 -2.167 7.962 1.00 95.56 93 ILE A CA 1
ATOM 733 C C . ILE A 1 93 ? -4.685 -3.356 7.007 1.00 95.56 93 ILE A C 1
ATOM 735 O O . ILE A 1 93 ? -5.679 -3.428 6.284 1.00 95.56 93 ILE A O 1
ATOM 739 N N . ILE A 1 94 ? -3.786 -4.346 7.026 1.00 94.06 94 ILE A N 1
ATOM 740 C CA . ILE A 1 94 ? -3.954 -5.592 6.258 1.00 94.06 94 ILE A CA 1
ATOM 741 C C . ILE A 1 94 ? -5.229 -6.329 6.680 1.00 94.06 94 ILE A C 1
ATOM 743 O O . ILE A 1 94 ? -5.935 -6.859 5.826 1.00 94.06 94 ILE A O 1
ATOM 747 N N . MET A 1 95 ? -5.527 -6.394 7.978 1.00 92.56 95 MET A N 1
ATOM 748 C CA . MET A 1 95 ? -6.716 -7.081 8.491 1.00 92.56 95 MET A CA 1
ATOM 749 C C . MET A 1 95 ? -7.998 -6.370 8.054 1.00 92.56 95 MET A C 1
ATOM 751 O O . MET A 1 95 ? -8.878 -7.023 7.493 1.00 92.56 95 MET A O 1
ATOM 755 N N . ILE A 1 96 ? -8.046 -5.041 8.192 1.00 92.00 96 ILE A N 1
ATOM 756 C CA . ILE A 1 96 ? -9.160 -4.202 7.723 1.00 92.00 96 ILE A CA 1
ATOM 757 C C . ILE A 1 96 ? -9.362 -4.368 6.217 1.00 92.00 96 ILE A C 1
ATOM 759 O O . ILE A 1 96 ? -10.446 -4.719 5.753 1.00 92.00 96 ILE A O 1
ATOM 763 N N . THR A 1 97 ? -8.302 -4.186 5.431 1.00 91.44 97 THR A N 1
ATOM 764 C CA . THR A 1 97 ? -8.417 -4.220 3.969 1.00 91.44 97 THR A CA 1
ATOM 765 C C . THR A 1 97 ? -8.759 -5.609 3.430 1.00 91.44 97 THR A C 1
ATOM 767 O O . THR A 1 97 ? -9.470 -5.722 2.430 1.00 91.44 97 THR A O 1
ATOM 770 N N . LYS A 1 98 ? -8.308 -6.682 4.096 1.00 88.38 98 LYS A N 1
ATOM 771 C CA . LYS A 1 98 ? -8.713 -8.058 3.776 1.00 88.38 98 LYS A CA 1
ATOM 772 C C . LYS A 1 98 ? -10.170 -8.326 4.125 1.00 88.38 98 LYS A C 1
ATOM 774 O O . LYS A 1 98 ? -10.851 -8.935 3.305 1.00 88.38 98 LYS A O 1
ATOM 779 N N . ALA A 1 99 ? -10.642 -7.882 5.291 1.00 87.06 99 ALA A N 1
ATOM 780 C CA . ALA A 1 99 ? -12.040 -8.041 5.692 1.00 87.06 99 ALA A CA 1
ATOM 781 C C . ALA A 1 99 ? -12.975 -7.418 4.644 1.00 87.06 99 ALA A C 1
ATOM 783 O O . ALA A 1 99 ? -13.867 -8.093 4.133 1.00 87.06 99 ALA A O 1
ATOM 784 N N . VAL A 1 100 ? -12.670 -6.191 4.203 1.00 85.81 100 VAL A N 1
ATOM 785 C CA . VAL A 1 100 ? -13.393 -5.536 3.102 1.00 85.81 100 VAL A CA 1
ATOM 786 C C . VAL A 1 100 ? -13.282 -6.339 1.804 1.00 85.81 100 VAL A C 1
ATOM 788 O O . VAL A 1 100 ? -14.296 -6.634 1.177 1.00 85.81 100 VAL A O 1
ATOM 791 N N . ALA A 1 101 ? -12.075 -6.749 1.405 1.00 83.06 101 ALA A N 1
ATOM 792 C CA . ALA A 1 101 ? -11.861 -7.471 0.150 1.00 83.06 101 ALA A CA 1
ATOM 793 C C . ALA A 1 101 ? -12.631 -8.804 0.058 1.00 83.06 101 ALA A C 1
ATOM 795 O O . ALA A 1 101 ? -13.029 -9.196 -1.042 1.00 83.06 101 ALA A O 1
ATOM 796 N N . TYR A 1 102 ? -12.861 -9.495 1.181 1.00 80.56 102 TYR A N 1
ATOM 797 C CA . TYR A 1 102 ? -13.625 -10.746 1.207 1.00 80.56 102 TYR A CA 1
ATOM 798 C C . TYR A 1 102 ? -15.112 -10.562 0.897 1.00 80.56 102 TYR A C 1
ATOM 800 O O . TYR A 1 102 ? -15.711 -11.466 0.315 1.00 80.56 102 TYR A O 1
ATOM 808 N N . SER A 1 103 ? -15.693 -9.396 1.191 1.00 74.00 103 SER A N 1
ATOM 809 C CA . SER A 1 103 ? -17.101 -9.112 0.864 1.00 74.00 103 SER A CA 1
ATOM 810 C C . SER A 1 103 ? -17.383 -8.961 -0.631 1.00 74.00 103 SER A C 1
ATOM 812 O O . SER A 1 103 ? -18.541 -8.872 -1.024 1.00 74.00 103 SER A O 1
ATOM 814 N N . ARG A 1 104 ? -16.341 -8.916 -1.479 1.00 72.44 104 ARG A N 1
ATOM 815 C CA . ARG A 1 104 ? -16.423 -8.662 -2.933 1.00 72.44 104 ARG A CA 1
ATOM 816 C C . ARG A 1 104 ? -17.115 -7.343 -3.314 1.00 72.44 104 ARG A C 1
ATOM 818 O O . ARG A 1 104 ? -17.349 -7.110 -4.498 1.00 72.44 104 ARG A O 1
ATOM 825 N N . ARG A 1 105 ? -17.390 -6.466 -2.346 1.00 75.06 105 ARG A N 1
ATOM 826 C CA . ARG A 1 105 ? -17.903 -5.116 -2.575 1.00 75.06 105 ARG A CA 1
ATOM 827 C C . ARG A 1 105 ? -16.783 -4.204 -3.070 1.00 75.06 105 ARG A C 1
ATOM 829 O O . ARG A 1 105 ? -15.691 -4.196 -2.507 1.00 75.06 105 ARG A O 1
ATOM 836 N N . GLN A 1 106 ? -17.056 -3.451 -4.131 1.00 70.56 106 GLN A N 1
ATOM 837 C CA . GLN A 1 106 ? -16.122 -2.476 -4.724 1.00 70.56 106 GLN A CA 1
ATOM 838 C C . GLN A 1 106 ? -16.502 -1.021 -4.392 1.00 70.56 106 GLN A C 1
ATOM 840 O O . GLN A 1 106 ? -15.849 -0.075 -4.821 1.00 70.56 106 GLN A O 1
ATOM 845 N N . ASP A 1 107 ? -17.579 -0.838 -3.630 1.00 79.94 107 ASP A N 1
ATOM 846 C CA . ASP A 1 107 ? -18.174 0.447 -3.268 1.00 79.94 107 ASP A CA 1
ATOM 847 C C . ASP A 1 107 ? -17.942 0.822 -1.797 1.00 79.94 107 ASP A C 1
ATOM 849 O O . ASP A 1 107 ? -18.437 1.847 -1.336 1.00 79.94 107 ASP A O 1
ATOM 853 N N . VAL A 1 108 ? -17.179 0.015 -1.050 1.00 89.31 108 VAL A N 1
ATOM 854 C CA . VAL A 1 108 ? -16.899 0.296 0.361 1.00 89.31 108 VAL A CA 1
ATOM 855 C C . VAL A 1 108 ? -16.053 1.559 0.472 1.00 89.31 108 VAL A C 1
ATOM 857 O O . VAL A 1 108 ? -14.960 1.653 -0.095 1.00 89.31 108 VAL A O 1
ATOM 860 N N . HIS A 1 109 ? -16.577 2.525 1.220 1.00 91.62 109 HIS A N 1
ATOM 861 C CA . HIS A 1 109 ? -15.849 3.720 1.600 1.00 91.62 109 HIS A CA 1
ATOM 862 C C . HIS A 1 109 ? -14.809 3.359 2.665 1.00 91.62 109 HIS A C 1
ATOM 864 O O . HIS A 1 109 ? -15.156 2.805 3.707 1.00 91.62 109 HIS A O 1
ATOM 870 N N . LEU A 1 110 ? -13.544 3.669 2.396 1.00 92.88 110 LEU A N 1
ATOM 871 C CA . LEU A 1 110 ? -12.431 3.569 3.325 1.00 92.88 110 LEU A CA 1
ATOM 872 C C . LEU A 1 110 ? -12.094 4.981 3.834 1.00 92.88 110 LEU A C 1
ATOM 874 O O . LEU A 1 110 ? -11.472 5.760 3.105 1.00 92.88 110 LEU A O 1
ATOM 878 N N . PRO A 1 111 ? -12.494 5.322 5.070 1.00 93.75 111 PRO A N 1
ATOM 879 C CA . PRO A 1 111 ? -12.136 6.588 5.696 1.00 93.75 111 PRO A CA 1
ATOM 880 C C . PRO A 1 111 ? -10.620 6.791 5.759 1.00 93.75 111 PRO A C 1
ATOM 882 O O . PRO A 1 111 ? -9.860 5.826 5.852 1.00 93.75 111 PRO A O 1
ATOM 885 N N . HIS A 1 112 ? -10.179 8.051 5.688 1.00 95.44 112 HIS A N 1
ATOM 886 C CA . HIS A 1 112 ? -8.766 8.438 5.804 1.00 95.44 112 HIS A CA 1
ATOM 887 C C . HIS A 1 112 ? -7.807 7.702 4.844 1.00 95.44 112 HIS A C 1
ATOM 889 O O . HIS A 1 112 ? -6.617 7.553 5.125 1.00 95.44 112 HIS A O 1
ATOM 895 N N . LYS A 1 113 ? -8.298 7.241 3.682 1.00 95.50 113 LYS A N 1
ATOM 896 C CA . LYS A 1 113 ? -7.519 6.432 2.726 1.00 95.50 113 LYS A CA 1
ATOM 897 C C . LYS A 1 113 ? -6.177 7.066 2.338 1.00 95.50 113 LYS A C 1
ATOM 899 O O . LYS A 1 113 ? -5.173 6.358 2.282 1.00 95.50 113 LYS A O 1
ATOM 904 N N . GLU A 1 114 ? -6.142 8.372 2.075 1.00 96.12 114 GLU A N 1
ATOM 905 C CA . GLU A 1 114 ? -4.900 9.070 1.708 1.00 96.12 114 GLU A CA 1
ATOM 906 C C . GLU A 1 114 ? -3.904 9.126 2.870 1.00 96.12 114 GLU A C 1
ATOM 908 O O . GLU A 1 114 ? -2.720 8.865 2.677 1.00 96.12 114 GLU A O 1
ATOM 913 N N . GLU A 1 115 ? -4.379 9.383 4.087 1.00 96.56 115 GLU A N 1
ATOM 914 C CA . GLU A 1 115 ? -3.548 9.413 5.292 1.00 96.56 115 GLU A CA 1
ATOM 915 C C . GLU A 1 115 ? -2.957 8.033 5.610 1.00 96.56 115 GLU A C 1
ATOM 917 O O . GLU A 1 115 ? -1.772 7.903 5.932 1.00 96.56 115 GLU A O 1
ATOM 922 N N . LEU A 1 116 ? -3.747 6.973 5.425 1.00 97.31 116 LEU A N 1
ATOM 923 C CA . LEU A 1 116 ? -3.259 5.598 5.495 1.00 97.31 116 LEU A CA 1
ATOM 924 C C . LEU A 1 116 ? -2.161 5.343 4.456 1.00 97.31 116 LEU A C 1
ATOM 926 O O . LEU A 1 116 ? -1.119 4.784 4.796 1.00 97.31 116 LEU A O 1
ATOM 930 N N . VAL A 1 117 ? -2.353 5.781 3.208 1.00 97.19 117 VAL A N 1
ATOM 931 C CA . VAL A 1 117 ? -1.347 5.631 2.143 1.00 97.19 117 VAL A CA 1
ATOM 932 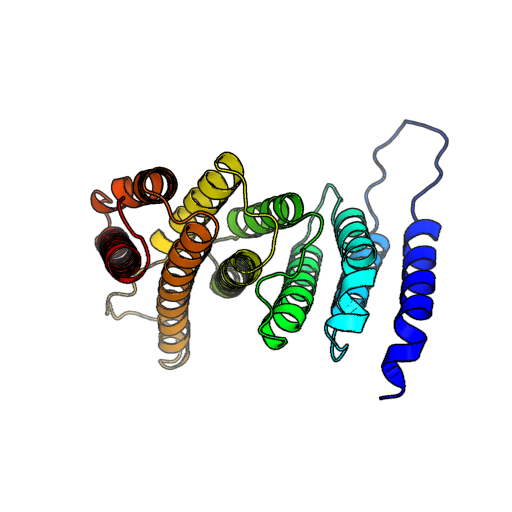C C . VAL A 1 117 ? -0.068 6.400 2.470 1.00 97.19 117 VAL A C 1
ATOM 934 O O . VAL A 1 117 ? 1.012 5.846 2.279 1.00 97.19 117 VAL A O 1
ATOM 937 N N . ILE A 1 118 ? -0.154 7.613 3.025 1.00 96.00 118 ILE A N 1
ATOM 938 C CA . ILE A 1 118 ? 1.020 8.380 3.479 1.00 96.00 118 ILE A CA 1
ATOM 939 C C . ILE A 1 118 ? 1.838 7.566 4.486 1.00 96.00 118 ILE A C 1
ATOM 941 O O . ILE A 1 118 ? 3.048 7.411 4.317 1.00 96.00 118 ILE A O 1
ATOM 945 N N . ASN A 1 119 ? 1.178 7.002 5.498 1.00 95.56 119 ASN A N 1
ATOM 946 C CA . ASN A 1 119 ? 1.842 6.203 6.525 1.00 95.56 119 ASN A CA 1
ATOM 947 C C . ASN A 1 119 ? 2.408 4.883 5.964 1.00 95.56 119 ASN A C 1
ATOM 949 O O . ASN A 1 119 ? 3.481 4.449 6.381 1.00 95.56 119 ASN A O 1
ATOM 953 N N . ILE A 1 120 ? 1.750 4.257 4.981 1.00 96.12 120 ILE A N 1
ATOM 954 C CA . ILE A 1 120 ? 2.285 3.072 4.286 1.00 96.12 120 ILE A CA 1
ATOM 955 C C . ILE A 1 120 ? 3.514 3.436 3.437 1.00 96.12 120 ILE A C 1
ATOM 957 O O . ILE A 1 120 ? 4.481 2.675 3.413 1.00 96.12 120 ILE A O 1
ATOM 961 N N . ILE A 1 121 ? 3.517 4.591 2.762 1.00 94.88 121 ILE A N 1
ATOM 962 C CA . ILE A 1 121 ? 4.685 5.079 2.013 1.00 94.88 121 ILE A CA 1
ATOM 963 C C . ILE A 1 121 ? 5.869 5.280 2.956 1.00 94.88 121 ILE A C 1
ATOM 965 O O . ILE A 1 121 ? 6.966 4.832 2.636 1.00 94.88 121 ILE A O 1
ATOM 969 N N . GLU A 1 122 ? 5.653 5.872 4.131 1.00 92.50 122 GLU A N 1
ATOM 970 C CA . GLU A 1 122 ? 6.702 6.009 5.146 1.00 92.50 122 GLU A CA 1
ATOM 971 C C . GLU A 1 122 ? 7.271 4.638 5.540 1.00 92.50 122 GLU A C 1
ATOM 973 O O . GLU A 1 122 ? 8.486 4.451 5.560 1.00 92.50 122 GLU A O 1
ATOM 978 N N . VAL A 1 123 ? 6.409 3.633 5.748 1.00 91.19 123 VAL A N 1
ATOM 979 C CA . VAL A 1 123 ? 6.852 2.254 6.010 1.00 91.19 123 VAL A CA 1
ATOM 980 C C . VAL A 1 123 ? 7.685 1.698 4.852 1.00 91.19 123 VAL A C 1
ATOM 982 O O . VAL A 1 123 ? 8.690 1.041 5.117 1.00 91.19 123 VAL A O 1
ATOM 985 N N . ILE A 1 124 ? 7.305 1.950 3.594 1.00 91.69 124 ILE A N 1
ATOM 986 C CA . ILE A 1 124 ? 8.051 1.537 2.390 1.00 91.69 124 ILE A CA 1
ATOM 987 C C . ILE A 1 124 ? 9.427 2.220 2.330 1.00 91.69 124 ILE A C 1
ATOM 989 O O . ILE A 1 124 ? 10.431 1.576 2.007 1.00 91.69 124 ILE A O 1
ATOM 993 N N . GLU A 1 125 ? 9.488 3.517 2.628 1.00 89.00 125 GLU A N 1
ATOM 994 C CA . GLU A 1 125 ? 10.704 4.328 2.567 1.00 89.00 125 GLU A CA 1
ATOM 995 C C . GLU A 1 125 ? 11.719 3.930 3.636 1.00 89.00 125 GLU A C 1
ATOM 997 O O . GLU A 1 125 ? 12.893 3.728 3.307 1.00 89.00 125 GLU A O 1
ATOM 1002 N N . ASP A 1 126 ? 11.260 3.726 4.869 1.00 83.25 126 ASP A N 1
ATOM 1003 C CA . ASP A 1 126 ? 12.119 3.483 6.030 1.00 83.25 126 ASP A CA 1
ATOM 1004 C C . ASP A 1 126 ? 12.707 2.058 6.073 1.00 83.25 126 ASP A C 1
ATOM 1006 O O . ASP A 1 126 ? 13.499 1.715 6.950 1.00 83.25 126 ASP A O 1
ATOM 1010 N N . GLN A 1 127 ? 12.360 1.203 5.101 1.00 71.25 127 GLN A N 1
ATOM 1011 C CA . GLN A 1 127 ? 12.879 -0.161 5.016 1.00 71.25 127 GLN A CA 1
ATOM 1012 C C . GLN A 1 127 ? 14.398 -0.203 4.737 1.00 71.25 127 GLN A C 1
ATOM 1014 O O . GLN A 1 127 ? 14.832 0.246 3.663 1.00 71.25 127 GLN A O 1
ATOM 1019 N N . PRO A 1 128 ? 15.211 -0.839 5.614 1.00 61.12 128 PRO A N 1
ATOM 1020 C CA . PRO A 1 128 ? 16.620 -1.112 5.341 1.00 61.12 128 PRO A CA 1
ATOM 1021 C C . PRO A 1 128 ? 16.771 -2.211 4.279 1.00 61.12 128 PRO A C 1
ATOM 1023 O O . PRO A 1 128 ? 15.864 -3.010 4.060 1.00 61.12 128 PRO A O 1
ATOM 1026 N N . ALA A 1 129 ? 17.939 -2.329 3.647 1.00 58.38 129 ALA A N 1
ATOM 1027 C CA . ALA A 1 129 ? 18.236 -3.382 2.664 1.00 58.38 129 ALA A CA 1
ATOM 1028 C C . ALA A 1 129 ? 18.474 -4.767 3.321 1.00 58.38 129 ALA A C 1
ATOM 1030 O O . ALA A 1 129 ? 19.539 -5.363 3.178 1.00 58.38 129 ALA A O 1
ATOM 1031 N N . ARG A 1 130 ? 17.510 -5.268 4.105 1.00 62.66 130 ARG A N 1
ATOM 1032 C CA . ARG A 1 130 ? 17.562 -6.570 4.797 1.00 62.66 130 ARG A CA 1
ATOM 1033 C C . ARG A 1 130 ? 16.537 -7.546 4.201 1.00 62.66 130 ARG A C 1
ATOM 1035 O O . ARG A 1 130 ? 15.482 -7.111 3.772 1.00 62.66 130 ARG A O 1
ATOM 1042 N N . PRO A 1 131 ? 16.742 -8.872 4.256 1.00 59.59 131 PRO A N 1
ATOM 1043 C CA . PRO A 1 131 ? 15.759 -9.832 3.736 1.00 59.59 131 PRO A CA 1
ATOM 1044 C C . PRO A 1 131 ? 14.364 -9.742 4.383 1.00 59.59 131 PRO A C 1
ATOM 1046 O O . PRO A 1 131 ? 13.361 -9.934 3.712 1.00 59.59 131 PRO A O 1
ATOM 1049 N N . LEU A 1 132 ? 14.264 -9.400 5.672 1.00 61.44 132 LEU A N 1
ATOM 1050 C CA . LEU A 1 132 ? 12.961 -9.208 6.331 1.00 61.44 132 LEU A CA 1
ATOM 1051 C C . LEU A 1 132 ? 12.209 -7.969 5.819 1.00 61.44 132 LEU A C 1
ATOM 1053 O O . LEU A 1 132 ? 10.982 -7.928 5.886 1.00 61.44 132 LEU A O 1
ATOM 1057 N N . SER A 1 133 ? 12.923 -6.987 5.263 1.00 74.38 133 SER A N 1
ATOM 1058 C CA . SER A 1 133 ? 12.309 -5.753 4.776 1.00 74.38 133 SER A CA 1
ATOM 1059 C C . SER A 1 133 ? 11.524 -5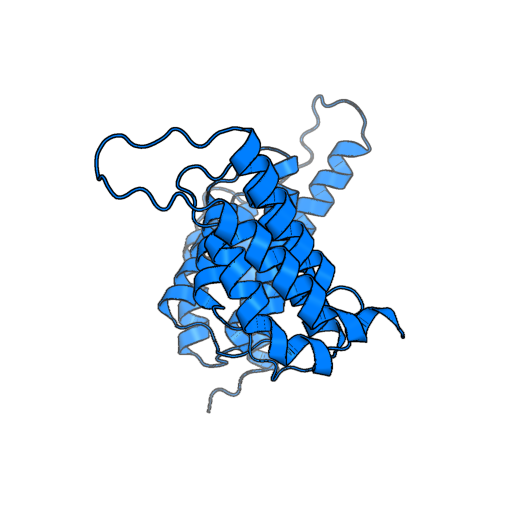.960 3.487 1.00 74.38 133 SER A C 1
ATOM 1061 O O . SER A 1 133 ? 10.543 -5.256 3.246 1.00 74.38 133 SER A O 1
ATOM 1063 N N . VAL A 1 134 ? 11.876 -6.978 2.686 1.00 83.00 134 VAL A N 1
ATOM 1064 C CA . VAL A 1 134 ? 11.093 -7.273 1.486 1.00 83.00 134 VAL A CA 1
ATOM 1065 C C . VAL A 1 134 ? 9.711 -7.810 1.839 1.00 83.00 134 VAL A C 1
ATOM 1067 O O . VAL A 1 134 ? 8.761 -7.500 1.132 1.00 83.00 134 VAL A O 1
ATOM 1070 N N . VAL A 1 135 ? 9.561 -8.542 2.951 1.00 87.44 135 VAL A N 1
ATOM 1071 C CA . VAL A 1 135 ? 8.255 -9.054 3.404 1.00 87.44 135 VAL A CA 1
ATOM 1072 C C . VAL A 1 135 ? 7.316 -7.908 3.748 1.00 87.44 135 VAL A C 1
ATOM 1074 O O . VAL A 1 135 ? 6.160 -7.914 3.326 1.00 87.44 135 VAL A O 1
ATOM 1077 N N . ILE A 1 136 ? 7.826 -6.902 4.457 1.00 87.12 136 ILE A N 1
ATOM 1078 C CA . ILE A 1 136 ? 7.065 -5.700 4.800 1.00 87.12 136 ILE A CA 1
ATOM 1079 C C . ILE A 1 136 ? 6.744 -4.896 3.536 1.00 87.12 136 ILE A C 1
ATOM 1081 O O . ILE A 1 136 ? 5.597 -4.498 3.351 1.00 87.12 136 ILE A O 1
ATOM 1085 N N . LEU A 1 137 ? 7.711 -4.732 2.623 1.00 91.25 137 LEU A N 1
ATOM 1086 C CA . LEU A 1 137 ? 7.478 -4.101 1.321 1.00 91.25 137 LEU A CA 1
ATOM 1087 C C . LEU A 1 137 ? 6.362 -4.816 0.549 1.00 91.25 137 LEU A C 1
ATOM 1089 O O . LEU A 1 137 ? 5.415 -4.177 0.111 1.00 91.25 137 LEU A O 1
ATOM 1093 N N . HIS A 1 138 ? 6.426 -6.140 0.421 1.00 93.00 138 HIS A N 1
ATOM 1094 C CA . HIS A 1 138 ? 5.397 -6.933 -0.248 1.00 93.00 138 HIS A CA 1
ATOM 1095 C C . HIS A 1 138 ? 4.018 -6.714 0.376 1.00 93.00 138 HIS A C 1
ATOM 1097 O O . HIS A 1 138 ? 3.043 -6.475 -0.332 1.00 93.00 138 HIS A O 1
ATOM 1103 N N . GLN A 1 139 ? 3.939 -6.770 1.707 1.00 93.12 139 GLN A N 1
ATOM 1104 C CA . GLN A 1 139 ? 2.702 -6.528 2.439 1.00 93.12 139 GLN A CA 1
ATOM 1105 C C . GLN A 1 139 ? 2.157 -5.123 2.179 1.00 93.12 139 GLN A C 1
ATOM 1107 O O . GLN A 1 139 ? 0.964 -4.989 1.921 1.00 93.12 139 GLN A O 1
ATOM 1112 N N . ALA A 1 140 ? 3.008 -4.098 2.177 1.00 95.00 140 ALA A N 1
ATOM 1113 C CA . ALA A 1 140 ? 2.632 -2.729 1.836 1.00 95.00 140 ALA A CA 1
ATOM 1114 C C . ALA A 1 140 ? 2.056 -2.618 0.418 1.00 95.00 140 ALA A C 1
ATOM 1116 O O . ALA A 1 140 ? 0.944 -2.121 0.248 1.00 95.00 140 ALA A O 1
ATOM 1117 N N . ILE A 1 141 ? 2.745 -3.177 -0.581 1.00 96.38 141 ILE A N 1
ATOM 1118 C CA . ILE A 1 141 ? 2.295 -3.190 -1.981 1.00 96.38 141 ILE A CA 1
ATOM 1119 C C . ILE A 1 141 ? 0.939 -3.896 -2.138 1.00 96.38 141 ILE A C 1
ATOM 1121 O O . ILE A 1 141 ? 0.024 -3.376 -2.782 1.00 96.38 141 ILE A O 1
ATOM 1125 N N . VAL A 1 142 ? 0.767 -5.068 -1.520 1.00 95.62 142 VAL A N 1
ATOM 1126 C CA . VAL A 1 142 ? -0.509 -5.804 -1.550 1.00 95.62 142 VAL A CA 1
ATOM 1127 C C . VAL A 1 142 ? -1.618 -5.021 -0.841 1.00 95.62 142 VAL A C 1
ATOM 1129 O O . VAL A 1 142 ? -2.759 -5.024 -1.296 1.00 95.62 142 VAL A O 1
ATOM 1132 N N . THR A 1 143 ? -1.295 -4.315 0.242 1.00 95.94 143 THR A N 1
ATOM 1133 C CA . THR A 1 143 ? -2.265 -3.515 1.004 1.00 95.94 143 THR A CA 1
ATOM 1134 C C . THR A 1 143 ? -2.769 -2.339 0.174 1.00 95.94 143 THR A C 1
ATOM 1136 O O . THR A 1 143 ? -3.979 -2.176 0.041 1.00 95.94 143 THR A O 1
ATOM 1139 N N . ILE A 1 144 ? -1.868 -1.597 -0.481 1.00 96.88 144 ILE A N 1
ATOM 1140 C CA . ILE A 1 144 ? -2.224 -0.522 -1.424 1.00 96.88 144 ILE A CA 1
ATOM 1141 C C . ILE A 1 144 ? -3.097 -1.075 -2.558 1.00 96.88 144 ILE A C 1
ATOM 1143 O O . ILE A 1 144 ? -4.131 -0.499 -2.887 1.00 96.88 144 ILE A O 1
ATOM 1147 N N . THR A 1 145 ? -2.743 -2.245 -3.100 1.00 96.00 145 THR A N 1
ATOM 1148 C CA . THR A 1 145 ? -3.554 -2.925 -4.125 1.00 96.00 145 THR A CA 1
ATOM 1149 C C . THR A 1 145 ? -4.971 -3.208 -3.619 1.00 96.00 145 THR A C 1
ATOM 1151 O O . THR A 1 145 ? -5.945 -2.960 -4.325 1.00 96.00 145 THR A O 1
ATOM 1154 N N . CYS A 1 146 ? -5.131 -3.689 -2.383 1.00 93.62 146 CYS A N 1
ATOM 1155 C CA . CYS A 1 146 ? -6.454 -3.898 -1.798 1.00 93.62 146 CYS A CA 1
ATOM 1156 C C . CYS A 1 146 ? -7.233 -2.586 -1.646 1.00 93.62 146 CYS A C 1
ATOM 1158 O O . CYS A 1 146 ? -8.406 -2.555 -2.015 1.00 93.62 146 CYS A O 1
ATOM 1160 N N . MET A 1 147 ? -6.584 -1.527 -1.155 1.00 95.12 147 MET A N 1
ATOM 1161 C CA . MET A 1 147 ? -7.182 -0.200 -0.963 1.00 95.12 147 MET A CA 1
ATOM 1162 C C . MET A 1 147 ? -7.612 0.450 -2.282 1.00 95.12 147 MET A C 1
ATOM 1164 O O . MET A 1 147 ? -8.567 1.225 -2.287 1.00 95.12 147 MET A O 1
ATOM 1168 N N . SER A 1 148 ? -6.975 0.103 -3.406 1.00 93.88 148 SER A N 1
ATOM 1169 C CA . SER A 1 148 ? -7.360 0.633 -4.722 1.00 93.88 148 SER A CA 1
ATOM 1170 C C . SER A 1 148 ? -8.764 0.224 -5.175 1.00 93.88 148 SER A C 1
ATOM 1172 O O . SER A 1 148 ? -9.390 0.894 -5.985 1.00 93.88 148 SER A O 1
ATOM 1174 N N . ARG A 1 149 ? -9.325 -0.835 -4.584 1.00 91.31 149 ARG A N 1
ATOM 1175 C CA . ARG A 1 149 ? -10.706 -1.274 -4.843 1.00 91.31 149 ARG A CA 1
ATOM 1176 C C . ARG A 1 149 ? -11.744 -0.579 -3.958 1.00 91.31 149 ARG A C 1
ATOM 1178 O O . ARG A 1 149 ? -12.919 -0.915 -4.039 1.00 91.31 149 ARG A O 1
ATOM 1185 N N . MET A 1 150 ? -11.312 0.325 -3.082 1.00 92.31 150 MET A N 1
ATOM 1186 C CA . MET A 1 150 ? -12.148 1.014 -2.095 1.00 92.31 150 MET A CA 1
ATOM 1187 C C . MET A 1 150 ? -12.259 2.495 -2.452 1.00 92.31 150 MET A C 1
ATOM 1189 O O . MET A 1 150 ? -11.333 3.069 -3.032 1.00 92.31 150 MET A O 1
ATOM 1193 N N . LYS A 1 151 ? -13.382 3.121 -2.095 1.00 92.38 151 LYS A N 1
ATOM 1194 C CA . LYS A 1 151 ? -13.636 4.550 -2.332 1.00 92.38 151 LYS A CA 1
ATOM 1195 C C . LYS A 1 151 ? -13.166 5.400 -1.142 1.00 92.38 151 LYS A C 1
ATOM 1197 O O . LYS A 1 151 ? -13.149 4.883 -0.033 1.00 92.38 151 LYS A O 1
ATOM 1202 N N . PRO A 1 152 ? -12.826 6.686 -1.330 1.00 94.25 152 PRO A N 1
ATOM 1203 C CA . PRO A 1 152 ? -12.713 7.398 -2.607 1.00 94.25 152 PRO A CA 1
ATOM 1204 C C . PRO A 1 152 ? -11.475 6.970 -3.413 1.00 94.25 152 PRO A C 1
ATOM 1206 O O . PRO A 1 152 ? -10.610 6.249 -2.916 1.00 94.25 152 PRO A O 1
ATOM 1209 N N . ALA A 1 153 ? -11.407 7.384 -4.681 1.00 94.25 153 ALA A N 1
ATOM 1210 C CA . ALA A 1 153 ? -10.184 7.235 -5.466 1.00 94.25 153 ALA A CA 1
ATOM 1211 C C . ALA A 1 153 ? -9.070 8.123 -4.884 1.00 94.25 153 ALA A C 1
ATOM 1213 O O . ALA A 1 153 ? -9.363 9.207 -4.380 1.00 94.25 153 ALA A O 1
ATOM 1214 N N . LEU A 1 154 ? -7.814 7.683 -4.960 1.00 95.69 154 LEU A N 1
ATOM 1215 C CA . LEU A 1 154 ? -6.673 8.534 -4.621 1.00 95.69 154 LEU A CA 1
ATOM 1216 C C . LEU A 1 154 ? -6.588 9.721 -5.580 1.00 95.69 154 LEU A C 1
ATOM 1218 O O . LEU A 1 154 ? -6.752 9.562 -6.793 1.00 95.69 154 LEU A O 1
ATOM 1222 N N . ASN A 1 155 ? -6.273 10.899 -5.042 1.00 94.75 155 ASN A N 1
ATOM 1223 C CA . ASN A 1 155 ? -5.939 12.040 -5.879 1.00 94.75 155 ASN A CA 1
ATOM 1224 C C . ASN A 1 155 ? -4.635 11.795 -6.678 1.00 94.75 155 ASN A C 1
ATOM 1226 O O . ASN A 1 155 ? -3.838 10.905 -6.360 1.00 94.75 155 ASN A O 1
ATOM 1230 N N . SER A 1 156 ? -4.419 12.592 -7.728 1.00 94.56 156 SER A N 1
ATOM 1231 C CA . SER A 1 156 ? -3.262 12.447 -8.628 1.00 94.56 156 SER A CA 1
ATOM 1232 C C . SER A 1 156 ? -1.918 12.626 -7.909 1.00 94.56 156 SER A C 1
ATOM 1234 O O . SER A 1 156 ? -0.982 11.871 -8.152 1.00 94.56 156 SER A O 1
ATOM 1236 N N . GLU A 1 157 ? -1.809 13.555 -6.956 1.00 95.62 157 GLU A N 1
ATOM 1237 C CA . GLU A 1 157 ? -0.562 13.763 -6.210 1.00 95.62 157 GLU A CA 1
ATOM 1238 C C . GLU A 1 157 ? -0.199 12.530 -5.368 1.00 95.62 157 GLU A C 1
ATOM 1240 O O . GLU A 1 157 ? 0.932 12.032 -5.413 1.00 95.62 157 GLU A O 1
ATOM 1245 N N . MET A 1 158 ? -1.174 11.993 -4.634 1.00 96.44 158 MET A N 1
ATOM 1246 C CA . MET A 1 158 ? -0.996 10.832 -3.773 1.00 96.44 158 MET A CA 1
ATOM 1247 C C . MET A 1 158 ? -0.689 9.575 -4.584 1.00 96.44 158 MET A C 1
ATOM 1249 O O . MET A 1 158 ? 0.215 8.811 -4.230 1.00 96.44 158 MET A O 1
ATOM 1253 N N . ARG A 1 159 ? -1.403 9.373 -5.697 1.00 96.81 159 ARG A N 1
ATOM 1254 C CA . ARG A 1 159 ? -1.155 8.268 -6.626 1.00 96.81 159 ARG A CA 1
ATOM 1255 C C . ARG A 1 159 ? 0.255 8.347 -7.217 1.00 96.81 159 ARG A C 1
ATOM 1257 O O . ARG A 1 159 ? 1.004 7.373 -7.145 1.00 96.81 159 ARG A O 1
ATOM 1264 N N . SER A 1 160 ? 0.657 9.510 -7.713 1.00 96.81 160 SER A N 1
ATOM 1265 C CA . SER A 1 160 ? 2.002 9.761 -8.233 1.00 96.81 160 SER A CA 1
ATOM 1266 C C . SER A 1 160 ? 3.075 9.431 -7.187 1.00 96.81 160 SER A C 1
ATOM 1268 O O . SER A 1 160 ? 4.027 8.692 -7.463 1.00 96.81 160 SER A O 1
ATOM 1270 N N . LYS A 1 161 ? 2.882 9.880 -5.939 1.00 97.25 161 LYS A N 1
ATOM 1271 C CA . LYS A 1 161 ? 3.803 9.608 -4.827 1.00 97.25 161 LYS A CA 1
ATOM 1272 C C . LYS A 1 161 ? 3.901 8.115 -4.500 1.00 97.25 161 LYS A C 1
ATOM 1274 O O . LYS A 1 161 ? 5.015 7.595 -4.400 1.00 97.25 161 LYS A O 1
ATOM 1279 N N . VAL A 1 162 ? 2.772 7.411 -4.355 1.00 97.12 162 VAL A N 1
ATOM 1280 C CA . VAL A 1 162 ? 2.780 5.975 -4.024 1.00 97.12 162 VAL A CA 1
ATOM 1281 C C . VAL A 1 162 ? 3.407 5.145 -5.142 1.00 97.12 162 VAL A C 1
ATOM 1283 O O . VAL A 1 162 ? 4.198 4.244 -4.856 1.00 97.12 162 VAL A O 1
ATOM 1286 N N . VAL A 1 163 ? 3.131 5.482 -6.406 1.00 97.75 163 VAL A N 1
ATOM 1287 C CA . VAL A 1 163 ? 3.715 4.831 -7.585 1.00 97.75 163 VAL A CA 1
ATOM 1288 C C . VAL A 1 163 ? 5.231 5.009 -7.585 1.00 97.75 163 VAL A C 1
ATOM 1290 O O . VAL A 1 163 ? 5.961 4.017 -7.627 1.00 97.75 163 VAL A O 1
ATOM 1293 N N . SER A 1 164 ? 5.705 6.251 -7.458 1.00 96.88 164 SER A N 1
ATOM 1294 C CA . SER A 1 164 ? 7.130 6.590 -7.471 1.00 96.88 164 SER A CA 1
ATOM 1295 C C . SER A 1 164 ? 7.920 5.817 -6.411 1.00 96.88 164 SER A C 1
ATOM 1297 O O . SER A 1 164 ? 8.889 5.120 -6.725 1.00 96.88 164 SER A O 1
ATOM 1299 N N . LYS A 1 165 ? 7.470 5.870 -5.149 1.00 96.19 165 LYS A N 1
ATOM 1300 C CA . LYS A 1 165 ? 8.174 5.249 -4.014 1.00 96.19 165 LYS A CA 1
ATOM 1301 C C . LYS A 1 165 ? 8.133 3.727 -4.057 1.00 96.19 165 LYS A C 1
ATOM 1303 O O . LYS A 1 165 ? 9.144 3.071 -3.792 1.00 96.19 165 LYS A O 1
ATOM 1308 N N . SER A 1 166 ? 6.994 3.162 -4.449 1.00 96.00 166 SER A N 1
ATOM 1309 C CA . SER A 1 166 ? 6.831 1.716 -4.595 1.00 96.00 166 SER A CA 1
ATOM 1310 C C . SER A 1 166 ? 7.722 1.160 -5.700 1.00 96.00 166 SER A C 1
ATOM 1312 O O . SER A 1 166 ? 8.485 0.224 -5.457 1.00 96.00 166 SER A O 1
ATOM 1314 N N . ILE A 1 167 ? 7.682 1.760 -6.895 1.00 95.75 167 ILE A N 1
ATOM 1315 C CA . ILE A 1 167 ? 8.520 1.349 -8.027 1.00 95.75 167 ILE A CA 1
ATOM 1316 C C . ILE A 1 167 ? 9.993 1.479 -7.663 1.00 95.75 167 ILE A C 1
ATOM 1318 O O . ILE A 1 167 ? 10.751 0.537 -7.880 1.00 95.75 167 ILE A O 1
ATOM 1322 N N . GLN A 1 168 ? 10.392 2.597 -7.049 1.00 94.88 168 GLN A N 1
ATOM 1323 C CA . GLN A 1 168 ? 11.777 2.811 -6.648 1.00 94.88 168 GLN A CA 1
ATOM 1324 C C . GLN A 1 168 ? 12.302 1.671 -5.776 1.00 94.88 168 GLN A C 1
ATOM 1326 O O . GLN A 1 168 ? 13.364 1.113 -6.062 1.00 94.88 168 GLN A O 1
ATOM 1331 N N . LYS A 1 169 ? 11.555 1.285 -4.736 1.00 93.12 169 LYS A N 1
ATOM 1332 C CA . LYS A 1 169 ? 11.956 0.192 -3.843 1.00 93.12 169 LYS A CA 1
ATOM 1333 C C . LYS A 1 169 ? 11.912 -1.166 -4.537 1.00 93.12 169 LYS A C 1
ATOM 1335 O O . LYS A 1 169 ? 12.862 -1.933 -4.403 1.00 93.12 169 LYS A O 1
ATOM 1340 N N . VAL A 1 170 ? 10.855 -1.463 -5.293 1.00 94.00 170 VAL A N 1
ATOM 1341 C CA . VAL A 1 170 ? 10.652 -2.779 -5.918 1.00 94.00 170 VAL A CA 1
ATOM 1342 C C . VAL A 1 170 ? 11.618 -3.018 -7.079 1.00 94.00 170 VAL A C 1
ATOM 1344 O O . VAL A 1 170 ? 12.197 -4.100 -7.188 1.00 94.00 170 VAL A O 1
ATOM 1347 N N . PHE A 1 171 ? 11.834 -2.031 -7.947 1.00 94.25 171 PHE A N 1
ATOM 1348 C CA . PHE A 1 171 ? 12.719 -2.191 -9.099 1.00 94.25 171 PHE A CA 1
ATOM 1349 C C . PHE A 1 171 ? 14.174 -2.292 -8.661 1.00 94.25 171 PHE A C 1
ATOM 1351 O O . PHE A 1 171 ? 14.889 -3.118 -9.222 1.00 94.25 171 PHE A O 1
ATOM 1358 N N . SER A 1 172 ? 14.565 -1.586 -7.595 1.00 91.94 172 SER A N 1
ATOM 1359 C CA . SER A 1 172 ? 15.915 -1.649 -7.018 1.00 91.94 172 SER A CA 1
ATOM 1360 C C . SER A 1 172 ? 16.231 -2.948 -6.267 1.00 91.94 172 SER A C 1
ATOM 1362 O O . SER A 1 172 ? 17.379 -3.137 -5.855 1.00 91.94 172 SER A O 1
ATOM 1364 N N . LEU A 1 173 ? 15.254 -3.842 -6.043 1.00 89.69 173 LEU A N 1
ATOM 1365 C CA . LEU A 1 173 ? 15.522 -5.116 -5.366 1.00 89.69 173 LEU A CA 1
ATOM 1366 C C . LEU A 1 173 ? 16.611 -5.897 -6.126 1.00 89.69 173 LEU A C 1
ATOM 1368 O O . LEU A 1 173 ? 16.602 -5.916 -7.356 1.00 89.69 173 LEU A O 1
ATOM 1372 N N . PRO A 1 174 ? 17.532 -6.603 -5.462 1.00 86.25 174 PRO A N 1
ATOM 1373 C CA . PRO A 1 174 ? 18.556 -7.359 -6.175 1.00 86.25 174 PRO A CA 1
ATOM 1374 C C . PRO A 1 174 ? 17.941 -8.348 -7.177 1.00 86.25 174 PRO A C 1
ATOM 1376 O O . PRO A 1 174 ? 16.953 -9.021 -6.873 1.00 86.25 174 PRO A O 1
ATOM 1379 N N . ALA A 1 175 ? 18.520 -8.461 -8.375 1.00 75.44 175 ALA A N 1
ATOM 1380 C CA . ALA A 1 175 ? 18.341 -9.672 -9.167 1.00 75.44 175 ALA A CA 1
ATOM 1381 C C . ALA A 1 175 ? 19.395 -10.683 -8.791 1.00 75.44 175 ALA A C 1
ATOM 1383 O O . ALA A 1 175 ? 20.592 -10.398 -8.842 1.00 75.44 175 ALA A O 1
ATOM 1384 N N . PHE A 1 176 ? 18.948 -11.887 -8.477 1.00 60.22 176 PHE A N 1
ATOM 1385 C CA . PHE A 1 176 ? 19.867 -12.986 -8.311 1.00 60.22 176 PHE A CA 1
ATOM 1386 C C . PHE A 1 176 ? 20.116 -13.628 -9.677 1.00 60.22 176 PHE A C 1
ATOM 1388 O O . PHE A 1 176 ? 19.336 -14.452 -10.151 1.00 60.22 176 PHE A O 1
ATOM 1395 N N . LYS A 1 177 ? 21.196 -13.209 -10.347 1.00 49.88 177 LYS A N 1
ATOM 1396 C CA . LYS A 1 177 ? 21.827 -14.062 -11.361 1.00 49.88 177 LYS A CA 1
ATOM 1397 C C . LYS A 1 177 ? 22.499 -15.219 -10.621 1.00 49.88 177 LYS A C 1
ATOM 1399 O O . LYS A 1 177 ? 23.013 -15.005 -9.529 1.00 49.88 177 LYS A O 1
ATOM 1404 N N . MET A 1 178 ? 22.502 -16.412 -11.220 1.00 43.03 178 MET A N 1
ATOM 1405 C CA . MET A 1 178 ? 23.219 -17.619 -10.774 1.00 43.03 178 MET A CA 1
ATOM 1406 C C . MET A 1 178 ? 24.749 -17.416 -10.693 1.00 43.03 178 MET A C 1
ATOM 1408 O O . MET A 1 178 ? 25.522 -18.150 -11.296 1.00 43.03 178 MET A O 1
ATOM 1412 N N . THR A 1 179 ? 25.241 -16.423 -9.966 1.00 36.59 179 THR A N 1
ATOM 1413 C CA . THR A 1 179 ? 26.625 -16.424 -9.513 1.00 36.59 179 THR A CA 1
ATOM 1414 C C . THR A 1 179 ? 26.626 -17.138 -8.181 1.00 36.59 179 THR A C 1
ATOM 1416 O O . THR A 1 179 ? 26.427 -16.549 -7.120 1.00 36.59 179 THR A O 1
ATOM 1419 N N . THR A 1 180 ? 26.798 -18.456 -8.285 1.00 47.44 180 THR A N 1
ATOM 1420 C CA . THR A 1 180 ? 27.545 -19.257 -7.321 1.00 47.44 180 THR A CA 1
ATOM 1421 C C . THR A 1 180 ? 28.532 -18.379 -6.566 1.00 47.44 180 THR A C 1
ATOM 1423 O O . THR A 1 180 ? 29.379 -17.756 -7.202 1.00 47.44 180 THR A O 1
ATOM 1426 N N . LEU A 1 181 ? 28.410 -18.326 -5.242 1.00 48.44 181 LEU A N 1
ATOM 1427 C CA . LEU A 1 181 ? 29.504 -18.474 -4.282 1.00 48.44 181 LEU A CA 1
ATOM 1428 C C . LEU A 1 181 ? 28.986 -18.107 -2.884 1.00 48.44 181 LEU A C 1
ATOM 1430 O O . LEU A 1 181 ? 28.697 -16.956 -2.583 1.00 48.44 181 LEU A O 1
ATOM 1434 N N . LYS A 1 182 ? 28.958 -19.136 -2.028 1.00 47.94 182 LYS A N 1
ATOM 1435 C CA . LYS A 1 182 ? 29.003 -19.059 -0.562 1.00 47.94 182 LYS A CA 1
ATOM 1436 C C . LYS A 1 182 ? 27.793 -18.410 0.127 1.00 47.94 182 LYS A C 1
ATOM 1438 O O . LYS A 1 182 ? 27.893 -17.325 0.687 1.00 47.94 182 LYS A O 1
ATOM 1443 N N . ALA A 1 183 ? 26.689 -19.147 0.219 1.00 43.94 183 ALA A N 1
ATOM 1444 C CA . ALA A 1 183 ? 25.757 -18.976 1.330 1.00 43.94 183 ALA A CA 1
ATOM 1445 C C . ALA A 1 183 ? 25.168 -20.331 1.732 1.00 43.94 183 ALA A C 1
ATOM 1447 O O . ALA A 1 183 ? 24.801 -21.152 0.894 1.00 43.94 183 ALA A O 1
ATOM 1448 N N . ASN A 1 184 ? 25.165 -20.563 3.036 1.00 49.91 184 ASN A N 1
ATOM 1449 C CA . ASN A 1 184 ? 24.762 -21.791 3.695 1.00 49.91 184 ASN A CA 1
ATOM 1450 C C . ASN A 1 184 ? 23.308 -22.162 3.343 1.00 49.91 184 ASN A C 1
ATOM 1452 O O . ASN A 1 184 ? 22.416 -21.324 3.410 1.00 49.91 184 ASN A O 1
ATOM 1456 N N . SER A 1 185 ? 23.078 -23.438 3.027 1.00 53.25 185 SER A N 1
ATOM 1457 C CA . SER A 1 185 ? 21.791 -24.073 2.690 1.00 53.25 185 SER A CA 1
ATOM 1458 C C . SER A 1 185 ? 21.116 -23.633 1.360 1.00 53.25 185 SER A C 1
ATOM 1460 O O . SER A 1 185 ? 20.598 -22.524 1.252 1.00 53.25 185 SER A O 1
ATOM 1462 N N . PRO A 1 186 ? 21.020 -24.521 0.346 1.00 53.88 186 PRO A N 1
ATOM 1463 C CA . PRO A 1 186 ? 20.394 -24.218 -0.954 1.00 53.88 186 PRO A CA 1
ATOM 1464 C C . PRO A 1 186 ? 18.874 -23.931 -0.902 1.00 53.88 186 PRO A C 1
ATOM 1466 O O . PRO A 1 186 ? 18.299 -23.452 -1.878 1.00 53.88 186 PRO A O 1
ATOM 1469 N N . GLY A 1 187 ? 18.206 -24.197 0.227 1.00 57.06 187 GLY A N 1
ATOM 1470 C CA . GLY A 1 187 ? 16.765 -23.967 0.390 1.00 57.06 187 GLY A CA 1
ATOM 1471 C C . GLY A 1 187 ? 16.371 -22.513 0.684 1.00 57.06 187 GLY A C 1
ATOM 1472 O O . GLY A 1 187 ? 15.332 -22.059 0.212 1.00 57.06 187 GLY A O 1
ATOM 1473 N N . GLN A 1 188 ? 17.188 -21.758 1.428 1.00 55.94 188 GLN A N 1
ATOM 1474 C CA . GLN A 1 188 ? 16.828 -20.397 1.863 1.00 55.94 188 GLN A CA 1
ATOM 1475 C C . GLN A 1 188 ? 17.025 -19.342 0.763 1.00 55.94 188 GLN A C 1
ATOM 1477 O O . GLN A 1 188 ? 16.241 -18.398 0.664 1.00 55.94 188 GLN A O 1
ATOM 1482 N N . SER A 1 189 ? 18.031 -19.510 -0.101 1.00 60.59 189 SER A N 1
ATOM 1483 C CA . SER A 1 189 ? 18.291 -18.601 -1.228 1.00 60.59 189 SER A CA 1
ATOM 1484 C C . SER A 1 189 ? 17.166 -18.619 -2.267 1.00 60.59 189 SER A C 1
ATOM 1486 O O . SER A 1 189 ? 16.792 -17.569 -2.786 1.00 60.59 189 SER A O 1
ATOM 1488 N N . THR A 1 190 ? 16.587 -19.796 -2.518 1.00 65.31 190 THR A N 1
ATOM 1489 C CA . THR A 1 190 ? 15.493 -19.991 -3.481 1.00 65.31 190 THR A CA 1
ATOM 1490 C C . THR A 1 190 ? 14.187 -19.347 -2.996 1.00 65.31 190 THR A C 1
ATOM 1492 O O . THR A 1 190 ? 13.520 -18.650 -3.753 1.00 65.31 190 THR A O 1
ATOM 1495 N N . GLN A 1 191 ? 13.860 -19.470 -1.704 1.00 70.50 191 GLN A N 1
ATOM 1496 C CA . GLN A 1 191 ? 12.644 -18.870 -1.133 1.00 70.50 191 GLN A CA 1
ATOM 1497 C C . GLN A 1 191 ? 12.656 -17.334 -1.173 1.00 70.50 191 GLN A C 1
ATOM 1499 O O . GLN A 1 191 ? 11.649 -16.710 -1.503 1.00 70.50 191 GLN A O 1
ATOM 1504 N N . ILE A 1 192 ? 13.797 -16.705 -0.869 1.00 71.75 192 ILE A N 1
ATOM 1505 C CA . ILE A 1 192 ? 13.934 -15.239 -0.933 1.00 71.75 192 ILE A CA 1
ATOM 1506 C C . ILE A 1 192 ? 13.836 -14.751 -2.389 1.00 71.75 192 ILE A C 1
ATOM 1508 O O . ILE A 1 192 ? 13.241 -13.706 -2.656 1.00 71.75 192 ILE A O 1
ATOM 1512 N N . GLN A 1 193 ? 14.376 -15.519 -3.340 1.00 71.94 193 GLN A N 1
ATOM 1513 C CA . GLN A 1 193 ? 14.282 -15.221 -4.769 1.00 71.94 193 GLN A CA 1
ATOM 1514 C C . GLN A 1 193 ? 12.830 -15.229 -5.262 1.00 71.94 193 GLN A C 1
ATOM 1516 O O . GLN A 1 193 ? 12.401 -14.266 -5.910 1.00 71.94 193 GLN A O 1
ATOM 1521 N N . ASP A 1 194 ? 12.070 -16.272 -4.927 1.00 78.62 194 ASP A N 1
ATOM 1522 C CA . ASP A 1 194 ? 10.644 -16.348 -5.250 1.00 78.62 194 ASP A CA 1
ATOM 1523 C C . ASP A 1 194 ? 9.897 -15.144 -4.675 1.00 78.62 194 ASP A C 1
ATOM 1525 O O . ASP A 1 194 ? 9.039 -14.557 -5.335 1.00 78.62 194 ASP A O 1
ATOM 1529 N N . PHE A 1 195 ? 10.292 -14.702 -3.483 1.00 83.19 195 PHE A N 1
ATOM 1530 C CA . PHE A 1 195 ? 9.679 -13.567 -2.814 1.00 83.19 195 PHE A CA 1
ATOM 1531 C C . PHE A 1 195 ? 9.958 -12.212 -3.496 1.00 83.19 195 PHE A C 1
ATOM 1533 O O . PHE A 1 195 ? 9.068 -11.360 -3.578 1.00 83.19 195 PHE A O 1
ATOM 1540 N N . TYR A 1 196 ? 11.153 -11.996 -4.060 1.00 88.62 196 TYR A N 1
ATOM 1541 C CA . TYR A 1 196 ? 11.442 -10.795 -4.864 1.00 88.62 196 TYR A CA 1
ATOM 1542 C C . TYR A 1 196 ? 10.604 -10.756 -6.141 1.00 88.62 196 TYR A C 1
ATOM 1544 O O . TYR A 1 196 ? 10.055 -9.711 -6.499 1.00 88.62 196 TYR A O 1
ATOM 1552 N N . HIS A 1 197 ? 10.471 -11.899 -6.814 1.00 87.88 197 HIS A N 1
ATOM 1553 C CA . HIS A 1 197 ? 9.634 -12.013 -8.002 1.00 87.88 197 HIS A CA 1
ATOM 1554 C C . HIS A 1 197 ? 8.148 -11.802 -7.673 1.00 87.88 197 HIS A C 1
ATOM 1556 O O . HIS A 1 197 ? 7.463 -11.046 -8.362 1.00 87.88 197 HIS A O 1
ATOM 1562 N N . GLN A 1 198 ? 7.660 -12.394 -6.580 1.00 91.69 198 GLN A N 1
ATOM 1563 C CA . GLN A 1 198 ? 6.298 -12.180 -6.088 1.00 91.69 198 GLN A CA 1
ATOM 1564 C C . GLN A 1 198 ? 6.038 -10.706 -5.768 1.00 91.69 198 GLN A C 1
ATOM 1566 O O . GLN A 1 198 ? 4.996 -10.179 -6.141 1.00 91.69 198 GLN A O 1
ATOM 1571 N N . THR A 1 199 ? 6.993 -10.016 -5.142 1.00 93.69 199 THR A N 1
ATOM 1572 C CA . THR A 1 199 ? 6.890 -8.576 -4.858 1.00 93.69 199 THR A CA 1
ATOM 1573 C C . THR A 1 199 ? 6.857 -7.731 -6.134 1.00 93.69 199 THR A C 1
ATOM 1575 O O . THR A 1 199 ? 6.056 -6.803 -6.225 1.00 93.69 199 THR A O 1
ATOM 1578 N N . ALA A 1 200 ? 7.647 -8.074 -7.156 1.00 93.94 200 ALA A N 1
ATOM 1579 C CA . ALA A 1 200 ? 7.579 -7.405 -8.458 1.00 93.94 200 ALA A CA 1
ATOM 1580 C C . ALA A 1 200 ? 6.215 -7.604 -9.147 1.00 93.94 200 ALA A C 1
ATOM 1582 O O . ALA A 1 200 ? 5.646 -6.656 -9.684 1.00 93.94 200 ALA A O 1
ATOM 1583 N N . ASN A 1 201 ? 5.645 -8.809 -9.080 1.00 95.44 201 ASN A N 1
ATOM 1584 C CA . ASN A 1 201 ? 4.311 -9.081 -9.624 1.00 95.44 201 ASN A CA 1
ATOM 1585 C C . ASN A 1 201 ? 3.193 -8.396 -8.827 1.00 95.44 201 ASN A C 1
ATOM 1587 O O . ASN A 1 201 ? 2.246 -7.876 -9.419 1.00 95.44 201 ASN A O 1
ATOM 1591 N N . ALA A 1 202 ? 3.316 -8.346 -7.499 1.00 96.69 202 ALA A N 1
ATOM 1592 C CA . ALA A 1 202 ? 2.411 -7.580 -6.651 1.00 96.69 202 ALA A CA 1
ATOM 1593 C C . ALA A 1 202 ? 2.456 -6.091 -7.017 1.00 96.69 202 ALA A C 1
ATOM 1595 O O . ALA A 1 202 ? 1.410 -5.461 -7.116 1.00 96.69 202 ALA A O 1
ATOM 1596 N N . CYS A 1 203 ? 3.642 -5.548 -7.313 1.00 97.56 203 CYS A N 1
ATOM 1597 C CA . CYS A 1 203 ? 3.789 -4.169 -7.775 1.00 97.56 203 CYS A CA 1
ATOM 1598 C C . CYS A 1 203 ? 3.070 -3.942 -9.110 1.00 97.56 203 CYS A C 1
ATOM 1600 O O . CYS A 1 203 ? 2.315 -2.987 -9.222 1.00 97.56 203 CYS A O 1
ATOM 1602 N N . ASN A 1 204 ? 3.193 -4.854 -10.079 1.00 97.88 204 ASN A N 1
ATOM 1603 C CA . ASN A 1 204 ? 2.435 -4.766 -11.336 1.00 97.88 204 ASN A CA 1
ATOM 1604 C C . ASN A 1 204 ? 0.919 -4.712 -11.095 1.00 97.88 204 ASN A C 1
ATOM 1606 O O . ASN A 1 204 ? 0.236 -3.868 -11.668 1.00 97.88 204 ASN A O 1
ATOM 1610 N N . THR A 1 205 ? 0.426 -5.568 -10.196 1.00 97.62 205 THR A N 1
ATOM 1611 C CA . THR A 1 205 ? -0.997 -5.624 -9.823 1.00 97.62 205 THR A CA 1
ATOM 1612 C C . THR A 1 205 ? -1.440 -4.337 -9.119 1.00 97.62 205 THR A C 1
ATOM 1614 O O . THR A 1 205 ? -2.538 -3.839 -9.364 1.00 97.62 205 THR A O 1
ATOM 1617 N N . MET A 1 206 ? -0.574 -3.766 -8.278 1.00 98.06 206 MET A N 1
ATOM 1618 C CA . MET A 1 206 ? -0.802 -2.481 -7.623 1.00 98.06 206 MET A CA 1
ATOM 1619 C C . MET A 1 206 ? -0.945 -1.355 -8.648 1.00 98.06 206 MET A C 1
ATOM 1621 O O . MET A 1 206 ? -1.877 -0.568 -8.544 1.00 98.06 206 MET A O 1
ATOM 1625 N N . LEU A 1 207 ? -0.065 -1.291 -9.654 1.00 98.19 207 LEU A N 1
ATOM 1626 C CA . LEU A 1 207 ? -0.114 -0.251 -10.686 1.00 98.19 207 LEU A CA 1
ATOM 1627 C C . LEU A 1 207 ? -1.420 -0.312 -11.490 1.00 98.19 207 LEU A C 1
ATOM 1629 O O . LEU A 1 207 ? -2.054 0.718 -11.702 1.00 98.19 207 LEU A O 1
ATOM 1633 N N . THR A 1 208 ? -1.871 -1.507 -11.882 1.00 97.12 208 THR A N 1
ATOM 1634 C CA . THR A 1 208 ? -3.169 -1.667 -12.560 1.00 97.12 208 THR A CA 1
ATOM 1635 C C . THR A 1 208 ? -4.351 -1.386 -11.634 1.00 97.12 208 THR A C 1
ATOM 1637 O O . THR A 1 208 ? -5.351 -0.833 -12.081 1.00 97.12 208 THR A O 1
ATOM 1640 N N . GLY A 1 209 ? -4.243 -1.713 -10.341 1.00 95.56 209 GLY A N 1
ATOM 1641 C CA . GLY A 1 209 ? -5.260 -1.381 -9.340 1.00 95.56 209 GLY A CA 1
ATOM 1642 C C . GLY A 1 209 ? -5.430 0.130 -9.176 1.00 95.56 209 GLY A C 1
ATOM 1643 O O . GLY A 1 209 ? -6.541 0.636 -9.285 1.00 95.56 209 GLY A O 1
ATOM 1644 N N . LEU A 1 210 ? -4.321 0.858 -9.028 1.00 96.25 210 LEU A N 1
ATOM 1645 C CA . LEU A 1 210 ? -4.306 2.322 -8.956 1.00 96.25 210 LEU A CA 1
ATOM 1646 C C . LEU A 1 210 ? -4.841 2.971 -10.239 1.00 96.25 210 LEU A C 1
ATOM 1648 O O . LEU A 1 210 ? -5.570 3.955 -10.167 1.00 96.25 210 LEU A O 1
ATOM 1652 N N . LEU A 1 211 ? -4.521 2.412 -11.412 1.00 95.56 211 LEU A N 1
ATOM 1653 C CA . LEU A 1 211 ? -5.092 2.872 -12.680 1.00 95.56 211 LEU A CA 1
ATOM 1654 C C . LEU A 1 211 ? -6.605 2.625 -12.753 1.00 95.56 211 LEU A C 1
ATOM 1656 O O . LEU A 1 211 ? -7.336 3.444 -13.296 1.00 95.56 211 LEU A O 1
ATOM 1660 N N . SER A 1 212 ? -7.087 1.522 -12.180 1.00 93.56 212 SER A N 1
ATOM 1661 C CA . SER A 1 212 ? -8.518 1.187 -12.155 1.00 93.56 212 SER A CA 1
ATOM 1662 C C . SER A 1 212 ? -9.343 2.153 -11.302 1.00 93.56 212 SER A C 1
ATOM 1664 O O . SER A 1 212 ? -10.555 2.241 -11.487 1.00 93.56 212 SER A O 1
ATOM 1666 N N . GLU A 1 213 ? -8.718 2.888 -10.376 1.00 92.50 213 GLU A N 1
ATOM 1667 C CA . GLU A 1 213 ? -9.406 3.927 -9.600 1.00 92.50 213 GLU A CA 1
ATOM 1668 C C . GLU A 1 213 ? -9.888 5.078 -10.489 1.00 92.50 213 GLU A C 1
ATOM 1670 O O . GLU A 1 213 ? -10.965 5.630 -10.250 1.00 92.50 213 GLU A O 1
ATOM 1675 N N . THR A 1 214 ? -9.103 5.411 -11.517 1.00 90.56 214 THR A N 1
ATOM 1676 C CA . THR A 1 214 ? -9.389 6.447 -12.515 1.00 90.56 214 THR A CA 1
ATOM 1677 C C . THR A 1 214 ? -8.881 5.990 -13.892 1.00 90.56 214 THR A C 1
ATOM 1679 O O . THR A 1 214 ? -7.783 6.374 -14.304 1.00 90.56 214 THR A O 1
ATOM 1682 N N . PRO A 1 215 ? -9.650 5.150 -14.610 1.00 90.56 215 PRO A N 1
ATOM 1683 C CA . PRO A 1 215 ? -9.210 4.514 -15.851 1.00 90.56 215 PRO A CA 1
ATOM 1684 C C . PRO A 1 215 ? -9.246 5.507 -17.022 1.00 90.56 215 PRO A C 1
ATOM 1686 O O . PRO A 1 215 ? -10.174 5.510 -17.823 1.00 90.56 215 PRO A O 1
ATOM 1689 N N . ASN A 1 216 ? -8.247 6.383 -17.101 1.00 89.25 216 ASN A N 1
ATOM 1690 C CA . ASN A 1 216 ? -8.092 7.371 -18.166 1.00 89.25 216 ASN A CA 1
ATOM 1691 C C . ASN A 1 216 ? -6.625 7.511 -18.600 1.00 89.25 216 ASN A C 1
ATOM 1693 O O . ASN A 1 216 ? -5.706 7.008 -17.943 1.00 89.25 216 ASN A O 1
ATOM 1697 N N . LEU A 1 217 ? -6.414 8.195 -19.727 1.00 90.12 217 LEU A N 1
ATOM 1698 C CA . LEU A 1 217 ? -5.088 8.365 -20.318 1.00 90.12 217 LEU A CA 1
ATOM 1699 C C . LEU A 1 217 ? -4.145 9.174 -19.416 1.00 90.12 217 LEU A C 1
ATOM 1701 O O . LEU A 1 217 ? -2.973 8.820 -19.309 1.00 90.12 217 LEU A O 1
ATOM 1705 N N . ASP A 1 218 ? -4.658 10.187 -18.715 1.00 91.94 218 ASP A N 1
ATOM 1706 C CA . ASP A 1 218 ? -3.861 11.014 -17.801 1.00 91.94 218 ASP A CA 1
ATOM 1707 C C . ASP A 1 218 ? -3.274 10.179 -16.658 1.00 91.94 218 ASP A C 1
ATOM 1709 O O . ASP A 1 218 ? -2.086 10.267 -16.354 1.00 91.94 218 ASP A O 1
ATOM 1713 N N . SER A 1 219 ? -4.081 9.296 -16.066 1.00 92.06 219 SER A N 1
ATOM 1714 C CA . SER A 1 219 ? -3.651 8.404 -14.982 1.00 92.06 219 SER A CA 1
ATOM 1715 C C . SER A 1 219 ? -2.655 7.355 -15.477 1.00 92.06 219 SER A C 1
ATOM 1717 O O . SER A 1 219 ? -1.711 7.011 -14.764 1.00 92.06 219 SER A O 1
ATOM 1719 N N . LEU A 1 220 ? -2.820 6.866 -16.712 1.00 94.81 220 LEU A N 1
ATOM 1720 C CA . LEU A 1 220 ? -1.825 6.003 -17.347 1.00 94.81 220 LEU A CA 1
ATOM 1721 C C . LEU A 1 220 ? -0.503 6.754 -17.555 1.00 94.81 220 LEU A C 1
ATOM 1723 O O . LEU A 1 220 ? 0.554 6.233 -17.198 1.00 94.81 220 LEU A O 1
ATOM 1727 N N . GLN A 1 221 ? -0.547 7.966 -18.110 1.00 94.50 221 GLN A N 1
ATOM 1728 C CA . GLN A 1 221 ? 0.634 8.794 -18.349 1.00 94.50 221 GLN A CA 1
ATOM 1729 C C . GLN A 1 221 ? 1.354 9.142 -17.042 1.00 94.50 221 GLN A C 1
ATOM 1731 O O . GLN A 1 221 ? 2.586 9.100 -16.984 1.00 94.50 221 GLN A O 1
ATOM 1736 N N . GLU A 1 222 ? 0.605 9.428 -15.981 1.00 94.88 222 GLU A N 1
ATOM 1737 C CA . GLU A 1 222 ? 1.135 9.666 -14.642 1.00 94.88 222 GLU A CA 1
ATOM 1738 C C . GLU A 1 222 ? 1.928 8.451 -14.137 1.00 94.88 222 GLU A C 1
ATOM 1740 O O . GLU A 1 222 ? 3.081 8.593 -13.725 1.00 94.88 222 GLU A O 1
ATOM 1745 N N . ILE A 1 223 ? 1.370 7.238 -14.246 1.00 97.00 223 ILE A N 1
ATOM 1746 C CA . ILE A 1 223 ? 2.080 6.008 -13.861 1.00 97.00 223 ILE A CA 1
ATOM 1747 C C . ILE A 1 223 ? 3.322 5.794 -14.738 1.00 97.00 223 ILE A C 1
ATOM 1749 O O . ILE A 1 223 ? 4.403 5.490 -14.223 1.00 97.00 223 ILE A O 1
ATOM 1753 N N . LEU A 1 224 ? 3.189 5.980 -16.056 1.00 97.25 224 LEU A N 1
ATOM 1754 C CA . LEU A 1 224 ? 4.280 5.774 -17.008 1.00 97.25 224 LEU A CA 1
ATOM 1755 C C . LEU A 1 224 ? 5.449 6.741 -16.787 1.00 97.25 224 LEU A C 1
ATOM 1757 O O . LEU A 1 224 ? 6.606 6.353 -16.954 1.00 97.25 224 LEU A O 1
ATOM 1761 N N . THR A 1 225 ? 5.165 7.969 -16.349 1.00 97.38 225 THR A N 1
ATOM 1762 C CA . THR A 1 225 ? 6.182 8.976 -16.008 1.00 97.38 225 THR A CA 1
ATOM 1763 C C . THR A 1 225 ? 7.150 8.463 -14.937 1.00 97.38 225 THR A C 1
ATOM 1765 O O . THR A 1 225 ? 8.345 8.748 -14.999 1.00 97.38 225 THR A O 1
ATOM 1768 N N . HIS A 1 226 ? 6.672 7.631 -14.006 1.00 97.56 226 HIS A N 1
ATOM 1769 C CA . HIS A 1 226 ? 7.509 7.017 -12.971 1.00 97.56 226 HIS A CA 1
ATOM 1770 C C . HIS A 1 226 ? 8.187 5.717 -13.409 1.00 97.56 226 HIS A C 1
ATOM 1772 O O . HIS A 1 226 ? 9.262 5.399 -12.900 1.00 97.56 226 HIS A O 1
ATOM 1778 N N . THR A 1 227 ? 7.603 4.949 -14.336 1.00 96.50 227 THR A N 1
ATOM 1779 C CA . THR A 1 227 ? 8.216 3.697 -14.825 1.00 96.50 227 THR A CA 1
ATOM 1780 C C . THR A 1 227 ? 9.282 3.925 -15.894 1.00 96.50 227 THR A C 1
ATOM 1782 O O . THR A 1 227 ? 10.284 3.212 -15.905 1.00 96.50 227 THR A O 1
ATOM 1785 N N . ASN A 1 228 ? 9.087 4.894 -16.792 1.00 97.00 228 ASN A N 1
ATOM 1786 C CA . ASN A 1 228 ? 9.927 5.088 -17.980 1.00 97.00 228 ASN A CA 1
ATOM 1787 C C . ASN A 1 228 ? 11.419 5.309 -17.676 1.00 97.00 228 ASN A C 1
ATOM 1789 O O . ASN A 1 228 ? 12.238 4.666 -18.337 1.00 97.00 228 ASN A O 1
ATOM 1793 N N . PRO A 1 229 ? 11.812 6.105 -16.658 1.00 97.56 229 PRO A N 1
ATOM 1794 C CA . PRO A 1 229 ? 13.228 6.308 -16.340 1.00 97.56 229 PRO A CA 1
ATOM 1795 C C . PRO A 1 229 ? 13.991 5.008 -16.033 1.00 97.56 229 PRO A C 1
ATOM 1797 O O . PRO A 1 229 ? 15.199 4.921 -16.234 1.00 97.56 229 PRO A O 1
ATOM 1800 N N . TRP A 1 230 ? 13.297 3.961 -15.577 1.00 97.69 230 TRP A N 1
ATOM 1801 C CA . TRP A 1 230 ? 13.921 2.687 -15.215 1.00 97.69 230 TRP A CA 1
ATOM 1802 C C . TRP A 1 230 ? 14.285 1.811 -16.414 1.00 97.69 230 TRP A C 1
ATOM 1804 O O . TRP A 1 230 ? 15.093 0.893 -16.266 1.00 97.69 230 TRP A O 1
ATOM 1814 N N . ILE A 1 231 ? 13.746 2.097 -17.603 1.00 97.38 231 ILE A N 1
ATOM 1815 C CA . ILE A 1 231 ? 14.140 1.420 -18.850 1.00 97.38 231 ILE A CA 1
ATOM 1816 C C . ILE A 1 231 ? 15.607 1.725 -19.179 1.00 97.38 231 ILE A C 1
ATOM 1818 O O . ILE A 1 231 ? 16.304 0.881 -19.738 1.00 97.38 231 ILE A O 1
ATOM 1822 N N . GLU A 1 232 ? 16.097 2.893 -18.770 1.00 97.12 232 GLU A N 1
ATOM 1823 C CA . GLU A 1 232 ? 17.474 3.342 -18.986 1.00 97.12 232 GLU A CA 1
ATOM 1824 C C . GLU A 1 232 ? 18.394 3.047 -17.793 1.00 97.12 232 GLU A C 1
ATOM 1826 O O . GLU A 1 232 ? 19.559 3.443 -17.787 1.00 97.12 232 GLU A O 1
ATOM 1831 N N . SER A 1 233 ? 17.912 2.312 -16.781 1.00 96.94 233 SER A N 1
ATOM 1832 C CA . SER A 1 233 ? 18.738 1.946 -15.629 1.00 96.94 233 SER A CA 1
ATOM 1833 C C . SER A 1 233 ? 20.030 1.240 -16.073 1.00 96.94 233 SER A C 1
ATOM 1835 O O . SER A 1 233 ? 19.987 0.374 -16.956 1.00 96.94 233 SER A O 1
ATOM 1837 N N . PRO A 1 234 ? 21.180 1.483 -15.413 1.00 95.00 234 PRO A N 1
ATOM 1838 C CA . PRO A 1 234 ? 22.406 0.732 -15.675 1.00 95.00 234 PRO A CA 1
ATOM 1839 C C . PRO A 1 234 ? 22.261 -0.769 -15.361 1.00 95.00 234 PRO A C 1
ATOM 1841 O O . PRO A 1 234 ? 22.966 -1.602 -15.944 1.00 95.00 234 PRO A O 1
ATOM 1844 N N . LYS A 1 235 ? 21.321 -1.166 -14.491 1.00 93.81 235 LYS A N 1
ATOM 1845 C CA . LYS A 1 235 ? 21.148 -2.558 -14.059 1.00 93.81 235 LYS A CA 1
ATOM 1846 C C . LYS A 1 235 ? 20.120 -3.296 -14.917 1.00 93.81 235 LYS A C 1
ATOM 1848 O O . LYS A 1 235 ? 18.942 -2.968 -14.947 1.00 93.81 235 LYS A O 1
ATOM 1853 N N . SER A 1 236 ? 20.555 -4.393 -15.543 1.00 94.12 236 SER A N 1
ATOM 1854 C CA . SER A 1 236 ? 19.698 -5.214 -16.428 1.00 94.12 236 SER A CA 1
ATOM 1855 C C . SER A 1 236 ? 18.361 -5.658 -15.822 1.00 94.12 236 SER A C 1
ATOM 1857 O O . SER A 1 236 ? 17.359 -5.682 -16.527 1.00 94.12 236 SER A O 1
ATOM 1859 N N . HIS A 1 237 ? 18.322 -5.969 -14.529 1.00 91.56 237 HIS A N 1
ATOM 1860 C CA . HIS A 1 237 ? 17.100 -6.425 -13.870 1.00 91.56 237 HIS A CA 1
ATOM 1861 C C . HIS A 1 237 ? 16.112 -5.312 -13.532 1.00 91.56 237 HIS A C 1
ATOM 1863 O O . HIS A 1 237 ? 14.908 -5.552 -13.525 1.00 91.56 237 HIS A O 1
ATOM 1869 N N . GLU A 1 238 ? 16.612 -4.107 -13.255 1.00 95.19 238 GLU A N 1
ATOM 1870 C CA . GLU A 1 238 ? 15.782 -2.915 -13.090 1.00 95.19 238 GLU A CA 1
ATOM 1871 C C . GLU A 1 238 ? 15.061 -2.622 -14.412 1.00 95.19 238 GLU A C 1
ATOM 1873 O O . GLU A 1 238 ? 13.836 -2.504 -14.426 1.00 95.19 238 GLU A O 1
ATOM 1878 N N . ARG A 1 239 ? 15.797 -2.665 -15.534 1.00 97.00 239 ARG A N 1
ATOM 1879 C CA . ARG A 1 239 ? 15.220 -2.538 -16.883 1.00 97.00 239 ARG A CA 1
ATOM 1880 C C . ARG A 1 239 ? 14.190 -3.624 -17.187 1.00 97.00 239 ARG A C 1
ATOM 1882 O O . ARG A 1 239 ? 13.111 -3.332 -17.690 1.00 97.00 239 ARG A O 1
ATOM 1889 N N . GLU A 1 240 ? 14.503 -4.883 -16.874 1.00 95.38 240 GLU A N 1
ATOM 1890 C CA . GLU A 1 240 ? 13.590 -6.009 -17.103 1.00 95.38 240 GLU A CA 1
ATOM 1891 C C . GLU A 1 240 ? 12.268 -5.837 -16.341 1.00 95.38 240 GLU A C 1
ATOM 1893 O O . GLU A 1 240 ? 11.196 -6.055 -16.909 1.00 95.38 240 GLU A O 1
ATOM 1898 N N . ARG A 1 241 ? 12.326 -5.425 -15.067 1.00 95.50 241 ARG A N 1
ATOM 1899 C CA . ARG A 1 241 ? 11.128 -5.147 -14.264 1.00 95.50 241 ARG A CA 1
ATOM 1900 C C . ARG A 1 241 ? 10.328 -3.990 -14.847 1.00 95.50 241 ARG A C 1
ATOM 1902 O O . ARG A 1 241 ? 9.131 -4.161 -15.040 1.00 95.50 241 ARG A O 1
ATOM 1909 N N . ALA A 1 242 ? 10.985 -2.892 -15.222 1.00 97.88 242 ALA A N 1
ATOM 1910 C CA . ALA A 1 242 ? 10.332 -1.747 -15.852 1.00 97.88 242 ALA A CA 1
ATOM 1911 C C . ALA A 1 242 ? 9.579 -2.135 -17.131 1.00 97.88 242 ALA A C 1
ATOM 1913 O O . ALA A 1 242 ? 8.386 -1.866 -17.253 1.00 97.88 242 ALA A O 1
ATOM 1914 N N . ILE A 1 243 ? 10.234 -2.856 -18.048 1.00 97.88 243 ILE A N 1
ATOM 1915 C CA . ILE A 1 243 ? 9.614 -3.324 -19.297 1.00 97.88 243 ILE A CA 1
ATOM 1916 C C . ILE A 1 243 ? 8.438 -4.267 -19.006 1.00 97.88 243 ILE A C 1
ATOM 1918 O O . ILE A 1 243 ? 7.383 -4.157 -19.632 1.00 97.88 243 ILE A O 1
ATOM 1922 N N . LYS A 1 244 ? 8.582 -5.186 -18.041 1.00 96.75 244 LYS A N 1
ATOM 1923 C CA . LYS A 1 244 ? 7.496 -6.091 -17.635 1.00 96.75 244 LYS A CA 1
ATOM 1924 C C . LYS A 1 244 ? 6.296 -5.329 -17.067 1.00 96.75 244 LYS A C 1
ATOM 1926 O O . LYS A 1 244 ? 5.172 -5.683 -17.423 1.00 96.75 244 LYS A O 1
ATOM 1931 N N . SER A 1 245 ? 6.524 -4.309 -16.240 1.00 97.88 245 SER A N 1
ATOM 1932 C CA . SER A 1 245 ? 5.475 -3.453 -15.677 1.00 97.88 245 SER A CA 1
ATOM 1933 C C . SER A 1 245 ? 4.765 -2.640 -16.754 1.00 97.88 245 SER A C 1
ATOM 1935 O O . SER A 1 245 ? 3.540 -2.662 -16.807 1.00 97.88 245 SER A O 1
ATOM 1937 N N . ILE A 1 246 ? 5.510 -2.007 -17.665 1.00 98.06 246 ILE A N 1
ATOM 1938 C CA . ILE A 1 246 ? 4.942 -1.247 -18.790 1.00 98.06 246 ILE A CA 1
ATOM 1939 C C . ILE A 1 246 ? 4.100 -2.160 -19.678 1.00 98.06 246 ILE A C 1
ATOM 1941 O O . ILE A 1 246 ? 2.950 -1.851 -19.969 1.00 98.06 246 ILE A O 1
ATOM 1945 N N . ARG A 1 247 ? 4.622 -3.335 -20.049 1.00 97.88 247 ARG A N 1
ATOM 1946 C CA . ARG A 1 247 ? 3.859 -4.327 -20.818 1.00 97.88 247 ARG A CA 1
ATOM 1947 C C . ARG A 1 247 ? 2.572 -4.735 -20.096 1.00 97.88 247 ARG A C 1
ATOM 1949 O O . ARG A 1 247 ? 1.541 -4.886 -20.741 1.00 97.88 247 ARG A O 1
ATOM 1956 N N . HIS A 1 248 ? 2.636 -4.951 -18.782 1.00 96.81 248 HIS A N 1
ATOM 1957 C CA . HIS A 1 248 ? 1.469 -5.328 -17.985 1.00 96.81 248 HIS A CA 1
ATOM 1958 C C . HIS A 1 248 ? 0.414 -4.214 -17.959 1.00 96.81 248 HIS A C 1
ATOM 1960 O O . HIS A 1 248 ? -0.758 -4.497 -18.185 1.00 96.81 248 HIS A O 1
ATOM 1966 N N . LEU A 1 249 ? 0.838 -2.960 -17.773 1.00 96.12 249 LEU A N 1
ATOM 1967 C CA . LEU A 1 249 ? -0.027 -1.782 -17.821 1.00 96.12 249 LEU A CA 1
ATOM 1968 C C . LEU A 1 249 ? -0.688 -1.607 -19.186 1.00 96.12 249 LEU A C 1
ATOM 1970 O O . LEU A 1 249 ? -1.904 -1.503 -19.255 1.00 96.12 249 LEU A O 1
ATOM 1974 N N . LEU A 1 250 ? 0.091 -1.623 -20.271 1.00 95.38 250 LEU A N 1
ATOM 1975 C CA . LEU A 1 250 ? -0.438 -1.441 -21.625 1.00 95.38 250 LEU A CA 1
ATOM 1976 C C . LEU A 1 250 ? -1.423 -2.549 -22.003 1.00 95.38 250 LEU A C 1
ATOM 1978 O O . LEU A 1 250 ? -2.468 -2.263 -22.581 1.00 95.38 250 LEU A O 1
ATOM 1982 N N . LYS A 1 251 ? -1.125 -3.798 -21.623 1.00 95.25 251 LYS A N 1
ATOM 1983 C CA . LYS A 1 251 ? -2.062 -4.912 -21.788 1.00 95.25 251 LYS A CA 1
ATOM 1984 C C . LYS A 1 251 ? -3.359 -4.654 -21.018 1.00 95.25 251 LYS A C 1
ATOM 1986 O O . LYS A 1 251 ? -4.433 -4.745 -21.601 1.00 95.25 251 LYS A O 1
ATOM 1991 N N . PHE A 1 252 ? -3.257 -4.292 -19.740 1.00 94.06 252 PHE A N 1
ATOM 1992 C CA . PHE A 1 252 ? -4.423 -3.996 -18.913 1.00 94.06 252 PHE A CA 1
ATOM 1993 C C . PHE A 1 252 ? -5.276 -2.874 -19.517 1.00 94.06 252 PHE A C 1
ATOM 1995 O O . PHE A 1 252 ? -6.485 -3.034 -19.637 1.00 94.06 252 PHE A O 1
ATOM 2002 N N . VAL A 1 253 ? -4.654 -1.776 -19.955 1.00 92.62 253 VAL A N 1
ATOM 2003 C CA . VAL A 1 253 ? -5.351 -0.643 -20.579 1.00 92.62 253 VAL A CA 1
ATOM 2004 C C . VAL A 1 253 ? -6.071 -1.091 -21.849 1.00 92.62 253 VAL A C 1
ATOM 2006 O O . VAL A 1 253 ? -7.253 -0.811 -21.994 1.00 92.62 253 VAL A O 1
ATOM 2009 N N . SER A 1 254 ? -5.400 -1.849 -22.724 1.00 91.69 254 SER A N 1
ATOM 2010 C CA . SER A 1 254 ? -6.006 -2.342 -23.971 1.00 91.69 254 SER A CA 1
ATOM 2011 C C . SER A 1 254 ? -7.218 -3.254 -23.758 1.00 91.69 254 SER A C 1
ATOM 2013 O O . SER A 1 254 ? -8.046 -3.390 -24.651 1.00 91.69 254 SER A O 1
ATOM 2015 N N . GLU A 1 255 ? -7.309 -3.889 -22.587 1.00 90.19 255 GLU A N 1
ATOM 2016 C CA . GLU A 1 255 ? -8.386 -4.814 -22.231 1.00 90.19 255 GLU A CA 1
ATOM 2017 C C . GLU A 1 255 ? -9.508 -4.141 -21.418 1.00 90.19 255 GLU A C 1
ATOM 2019 O O . GLU A 1 255 ? -10.615 -4.670 -21.386 1.00 90.19 255 GLU A O 1
ATOM 2024 N N . ASN A 1 256 ? -9.239 -3.015 -20.739 1.00 84.88 256 ASN A N 1
ATOM 2025 C CA . ASN A 1 256 ? -10.126 -2.481 -19.691 1.00 84.88 256 ASN A CA 1
ATOM 2026 C C . ASN A 1 256 ? -10.416 -0.971 -19.779 1.00 84.88 256 ASN A C 1
ATOM 2028 O O . ASN A 1 256 ? -11.235 -0.481 -19.003 1.00 84.88 256 ASN A O 1
ATOM 2032 N N . VAL A 1 257 ? -9.758 -0.217 -20.664 1.00 78.56 257 VAL A N 1
ATOM 2033 C CA . VAL A 1 257 ? -9.942 1.238 -20.794 1.00 78.56 257 VAL A CA 1
ATOM 2034 C C . VAL A 1 257 ? -10.390 1.566 -22.216 1.00 78.56 257 VAL A C 1
ATOM 2036 O O . VAL A 1 257 ? -9.686 1.255 -23.175 1.00 78.56 257 VAL A O 1
ATOM 2039 N N . ASN A 1 258 ? -11.543 2.224 -22.345 1.00 70.00 258 ASN A N 1
ATOM 2040 C CA . ASN A 1 258 ? -11.983 2.797 -23.616 1.00 70.00 258 ASN A CA 1
ATOM 2041 C C . ASN A 1 258 ? -11.323 4.166 -23.804 1.00 70.00 258 ASN A C 1
ATOM 2043 O O . ASN A 1 258 ? -11.350 4.997 -22.898 1.00 70.00 258 ASN A O 1
ATOM 2047 N N . PHE A 1 259 ? -10.728 4.387 -24.974 1.00 63.69 259 PHE A N 1
ATOM 2048 C CA . PHE A 1 259 ? -10.028 5.626 -25.331 1.00 63.69 259 PHE A CA 1
ATOM 2049 C C . PHE A 1 259 ? -10.948 6.657 -26.012 1.00 63.69 259 PHE A C 1
ATOM 2051 O O . PHE A 1 259 ? -10.468 7.404 -26.864 1.00 63.69 259 PHE A O 1
ATOM 2058 N N . ASP A 1 260 ? -12.246 6.649 -25.691 1.00 55.75 260 ASP A N 1
ATOM 2059 C CA . ASP A 1 260 ? -13.233 7.556 -26.301 1.00 55.75 260 ASP A CA 1
ATOM 2060 C C . ASP A 1 260 ? -12.943 9.035 -25.987 1.00 55.75 260 ASP A C 1
ATOM 2062 O O . ASP A 1 260 ? -12.661 9.354 -24.805 1.00 55.75 260 ASP A O 1
#

Sequence (260 aa):
MVAFCHLPEILEVLKEAGHFRQPKAPFPLEATIETLSERRIRTTLILCYGQAVLGAQVEDMVPLLDNIISEILDQYSTRNKDEGLKTAFMRSIIMITKAVAYSRRQDVHLPHKEELVINIIEVIEDQPARPLSVVILHQAIVTITCMSRMKPALNSEMRSKVVSKSIQKVFSLPAFKMTTLKANSPGQSTQIQDFYHQTANACNTMLTGLLSETPNLDSLQEILTHTNPWIESPKSHERERAIKSIRHLLKFVSENVNFD

Foldseek 3Di:
DPLLVCLVVLLVVLVCLVVVPPDPDPDPDDDPDQDPVLLVSLLVSLLSLLVSLPPDQVVSCLVCQQSSVVSNLVSLPDPDCDPSNLVSNLSSLLSVLVNVVVNVDLERAHPPLLVSLVSLLVLLVPQDLDLVSLVSLLSSLLSLLSCLSHDDQDDLVSLLSSLQSSLVSLLPNDDDDPPDDDDPDPVPVVVSNVSSVSSLVSSLSSLLSSCVSPVAPVSLVSNLVNLVVQCPDPDPSSNVSSVVSNVSSVVSSVVPPDHD

pLDDT: mean 83.87, std 15.75, range [36.59, 98.19]